Protein AF-A0A177QMK4-F1 (afdb_monomer_lite)

Sequence (264 aa):
MDTLKRYSGVTLIEVLLVLAIGALVLTLALQQYDVYSRQSSLQQVKRNAEQLLIAASQYYRGNCMNIGVFPVSSAKFNISIQQLINKGFLTAWAPDNPLVDGGAQEKGYFVQFIQKNPATMNVSACWNFTGIEGDNSCQPQVAPKQQQLPQPLINNPSTVIFWIVHVAVKIADSQKDKVSAYAQIVGADCTSDSADKCNSSADQGTYLIWERLPSFSSPEMSSTLWQTMPLLKQFNMQYTHDLVYELETVPTNYVGSQYYLCGG

Structure (mmCIF, N/CA/C/O backbone):
data_AF-A0A177QMK4-F1
#
_entry.id   AF-A0A177QMK4-F1
#
loop_
_atom_site.group_PDB
_atom_site.id
_atom_site.type_symbol
_atom_site.label_atom_id
_atom_site.label_alt_id
_atom_site.label_comp_id
_atom_site.label_asym_id
_atom_site.label_entity_id
_atom_site.label_seq_id
_atom_site.pdbx_PDB_ins_code
_atom_site.Cartn_x
_atom_site.Cartn_y
_atom_site.Cartn_z
_atom_site.occupancy
_atom_site.B_iso_or_equiv
_atom_site.auth_seq_id
_atom_site.auth_comp_id
_atom_site.auth_asym_id
_atom_site.auth_atom_id
_atom_site.pdbx_PDB_model_num
ATOM 1 N N . MET A 1 1 ? -36.276 -23.499 69.676 1.00 43.72 1 MET A N 1
ATOM 2 C CA . MET A 1 1 ? -34.925 -23.025 69.308 1.00 43.72 1 MET A CA 1
ATOM 3 C C . MET A 1 1 ? -35.031 -22.494 67.895 1.00 43.72 1 MET A C 1
ATOM 5 O O . MET A 1 1 ? -34.834 -23.239 66.946 1.00 43.72 1 MET A O 1
ATOM 9 N N . ASP A 1 2 ? -35.450 -21.238 67.770 1.00 47.38 2 ASP A N 1
ATOM 10 C CA . ASP A 1 2 ? -35.646 -20.607 66.471 1.00 47.38 2 ASP A CA 1
ATOM 11 C C . ASP A 1 2 ? -34.318 -20.045 65.980 1.00 47.38 2 ASP A C 1
ATOM 13 O O . ASP A 1 2 ? -33.745 -19.114 66.547 1.00 47.38 2 ASP A O 1
ATOM 17 N N . THR A 1 3 ? -33.799 -20.658 64.923 1.00 57.59 3 THR A N 1
ATOM 18 C CA . THR A 1 3 ? -32.642 -20.164 64.187 1.00 57.59 3 THR A CA 1
ATOM 19 C C . THR A 1 3 ? -33.052 -18.906 63.426 1.00 57.59 3 THR A C 1
ATOM 21 O O . THR A 1 3 ? -33.615 -18.987 62.332 1.00 57.59 3 THR A O 1
ATOM 24 N N . LEU A 1 4 ? -32.771 -17.736 64.004 1.00 53.41 4 LEU A N 1
ATOM 25 C CA . LEU A 1 4 ? -32.827 -16.446 63.317 1.00 53.41 4 LEU A CA 1
ATOM 26 C C . LEU A 1 4 ? -31.865 -16.474 62.120 1.00 53.41 4 LEU A C 1
ATOM 28 O O . LEU A 1 4 ? -30.656 -16.277 62.255 1.00 53.41 4 LEU A O 1
ATOM 32 N N . LYS A 1 5 ? -32.408 -16.744 60.928 1.00 61.25 5 LYS A N 1
ATOM 33 C CA . LYS A 1 5 ? -31.692 -16.572 59.662 1.00 61.25 5 LYS A CA 1
ATOM 34 C C . LYS A 1 5 ? -31.402 -15.085 59.477 1.00 61.25 5 LYS A C 1
ATOM 36 O O . LYS A 1 5 ? -32.300 -14.282 59.242 1.00 61.25 5 LYS A O 1
ATOM 41 N N . ARG A 1 6 ? -30.126 -14.729 59.607 1.00 58.09 6 ARG A N 1
ATOM 42 C CA . ARG A 1 6 ? -29.594 -13.391 59.351 1.00 58.09 6 ARG A CA 1
ATOM 43 C C . ARG A 1 6 ? -29.706 -13.121 57.848 1.00 58.09 6 ARG A C 1
ATOM 45 O O . ARG A 1 6 ? -28.910 -13.632 57.066 1.00 58.09 6 ARG A O 1
ATOM 52 N N . TYR A 1 7 ? -30.723 -12.371 57.437 1.00 60.56 7 TYR A N 1
ATOM 53 C CA . TYR A 1 7 ? -30.826 -11.886 56.065 1.00 60.56 7 TYR A CA 1
ATOM 54 C C . TYR A 1 7 ? -29.731 -10.836 55.850 1.00 60.56 7 TYR A C 1
ATOM 56 O O . TYR A 1 7 ? -29.811 -9.726 56.371 1.00 60.56 7 TYR A O 1
ATOM 64 N N . SER A 1 8 ? -28.675 -11.215 55.127 1.00 66.56 8 SER A N 1
ATOM 65 C CA . SER A 1 8 ? -27.688 -10.278 54.590 1.00 66.56 8 SER A CA 1
ATOM 66 C C . SER A 1 8 ? -28.376 -9.480 53.487 1.00 66.56 8 SER A C 1
ATOM 68 O O . SER A 1 8 ? -28.462 -9.930 52.346 1.00 66.56 8 SER A O 1
ATOM 70 N N . GLY A 1 9 ? -28.981 -8.353 53.857 1.00 70.94 9 GLY A N 1
ATOM 71 C CA . GLY A 1 9 ? -29.659 -7.474 52.916 1.00 70.94 9 GLY A CA 1
ATOM 72 C C . GLY A 1 9 ? -28.634 -6.808 52.013 1.00 70.94 9 GLY A C 1
ATOM 73 O O . GLY A 1 9 ? -27.868 -5.970 52.479 1.00 70.94 9 GLY A O 1
ATOM 74 N N . VAL A 1 10 ? -28.629 -7.181 50.733 1.00 82.56 10 VAL A N 1
ATOM 75 C CA . VAL A 1 10 ? -27.937 -6.414 49.694 1.00 82.56 10 VAL A CA 1
ATOM 76 C C . VAL A 1 10 ? -28.502 -5.000 49.742 1.00 82.56 10 VAL A C 1
ATOM 78 O O . VAL A 1 10 ? -29.712 -4.800 49.599 1.00 82.56 10 VAL A O 1
ATOM 81 N N . THR A 1 11 ? -27.647 -4.018 50.014 1.00 89.44 11 THR A N 1
ATOM 82 C CA . THR A 1 11 ? -28.110 -2.632 50.105 1.00 89.44 11 THR A CA 1
ATOM 83 C C . THR A 1 11 ? -28.376 -2.098 48.699 1.00 89.44 11 THR A C 1
ATOM 85 O O . THR A 1 11 ? -27.648 -2.401 47.757 1.00 89.44 11 THR A O 1
ATOM 88 N N . LEU A 1 12 ? -29.414 -1.275 48.530 1.00 89.00 12 LEU A N 1
ATOM 89 C CA . LEU A 1 12 ? -29.726 -0.654 47.235 1.00 89.00 12 LEU A CA 1
ATOM 90 C C . LEU A 1 12 ? -28.531 0.148 46.677 1.00 89.00 12 LEU A C 1
ATOM 92 O O . LEU A 1 12 ? -28.325 0.203 45.468 1.00 89.00 12 LEU A O 1
ATOM 96 N N . ILE A 1 13 ? -27.704 0.703 47.568 1.00 92.25 13 ILE A N 1
ATOM 97 C CA . ILE A 1 13 ? -26.453 1.392 47.231 1.00 92.25 13 ILE A CA 1
ATOM 98 C C . ILE A 1 13 ? -25.441 0.439 46.584 1.00 92.25 13 ILE A C 1
ATOM 100 O O . ILE A 1 13 ? -24.809 0.808 45.600 1.00 92.25 13 ILE A O 1
ATOM 104 N N . GLU A 1 14 ? -25.302 -0.783 47.093 1.00 92.62 14 GLU A N 1
ATOM 105 C CA . GLU A 1 14 ? -24.382 -1.788 46.552 1.00 92.62 14 GLU A CA 1
ATOM 106 C C . GLU A 1 14 ? -24.782 -2.207 45.131 1.00 92.62 14 GLU A C 1
ATOM 108 O O . GLU A 1 14 ? -23.932 -2.279 44.245 1.00 92.62 14 GLU A O 1
ATOM 113 N N . VAL A 1 15 ? -26.085 -2.365 44.870 1.00 93.69 15 VAL A N 1
ATOM 114 C CA . VAL A 1 15 ? -26.594 -2.649 43.516 1.00 93.69 15 VAL A CA 1
ATOM 115 C C . VAL A 1 15 ? -26.316 -1.485 42.562 1.00 93.69 15 VAL A C 1
ATOM 117 O O . VAL A 1 15 ? -25.841 -1.704 41.447 1.00 93.69 15 VAL A O 1
ATOM 120 N N . LEU A 1 16 ? -26.567 -0.243 42.990 1.00 95.94 16 LEU A N 1
ATOM 121 C CA . LEU A 1 16 ? -26.285 0.942 42.172 1.00 95.94 16 LEU A CA 1
ATOM 122 C C . LEU A 1 16 ? -24.788 1.099 41.880 1.00 95.94 16 LEU A C 1
ATOM 124 O O . LEU A 1 16 ? -24.423 1.444 40.757 1.00 95.94 16 LEU A O 1
ATOM 128 N N . LEU A 1 17 ? -23.926 0.811 42.856 1.00 95.81 17 LEU A N 1
ATOM 129 C CA . LEU A 1 17 ? -22.475 0.865 42.690 1.00 95.81 17 LEU A CA 1
ATOM 130 C C . LEU A 1 17 ? -21.996 -0.154 41.649 1.00 95.81 17 LEU A C 1
ATOM 132 O O . LEU A 1 17 ? -21.228 0.197 40.755 1.00 95.81 17 LEU A O 1
ATOM 136 N N . VAL A 1 18 ? -22.477 -1.398 41.724 1.00 97.00 18 VAL A N 1
ATOM 137 C CA . VAL A 1 18 ? -22.117 -2.448 40.758 1.00 97.00 18 VAL A CA 1
ATOM 138 C C . VAL A 1 18 ? -22.577 -2.078 39.349 1.00 97.00 18 VAL A C 1
ATOM 140 O O . VAL A 1 18 ? -21.813 -2.240 38.399 1.00 97.00 18 VAL A O 1
ATOM 143 N N . LEU A 1 19 ? -23.783 -1.522 39.203 1.00 96.31 19 LEU A N 1
ATOM 144 C CA . LEU A 1 19 ? -24.276 -1.048 37.908 1.00 96.31 19 LEU A CA 1
ATOM 145 C C . LEU A 1 19 ? -23.436 0.112 37.360 1.00 96.31 19 LEU A C 1
ATOM 147 O O . LEU A 1 19 ? -23.103 0.113 36.175 1.00 96.31 19 LEU A O 1
ATOM 151 N N . ALA A 1 20 ? -23.050 1.067 38.209 1.00 97.56 20 ALA A N 1
ATOM 152 C CA . ALA A 1 20 ? -22.209 2.191 37.808 1.00 97.56 20 ALA A CA 1
ATOM 153 C C . ALA A 1 20 ? -20.816 1.731 37.345 1.00 97.56 20 ALA A C 1
ATOM 155 O O . ALA A 1 20 ? -20.341 2.160 36.293 1.00 97.56 20 ALA A O 1
ATOM 156 N N . ILE A 1 21 ? -20.184 0.814 38.086 1.00 97.31 21 ILE A N 1
ATOM 157 C CA . ILE A 1 21 ? -18.885 0.235 37.713 1.00 97.31 21 ILE A CA 1
ATOM 158 C C . ILE A 1 21 ? -19.018 -0.580 36.420 1.00 97.31 21 ILE A C 1
ATOM 160 O O . ILE A 1 21 ? -18.196 -0.431 35.518 1.00 97.31 21 ILE A O 1
ATOM 164 N N . GLY A 1 22 ? -20.068 -1.397 36.290 1.00 97.94 22 GLY A N 1
ATOM 165 C CA . GLY A 1 22 ? -20.320 -2.196 35.090 1.00 97.94 22 GLY A CA 1
ATOM 166 C C . GLY A 1 22 ? -20.494 -1.340 33.834 1.00 97.94 22 GLY A C 1
ATOM 167 O O . GLY A 1 22 ? -19.892 -1.634 32.802 1.00 97.94 22 GLY A O 1
ATOM 168 N N . ALA A 1 23 ? -21.247 -0.240 33.930 1.00 97.62 23 ALA A N 1
ATOM 169 C CA . ALA A 1 23 ? -21.410 0.708 32.830 1.00 97.62 23 ALA A CA 1
ATOM 170 C C . ALA A 1 23 ? -20.082 1.379 32.442 1.00 97.62 23 ALA A C 1
ATOM 172 O O . ALA A 1 23 ? -19.794 1.518 31.256 1.00 97.62 23 ALA A O 1
ATOM 173 N N . LEU A 1 24 ? -19.252 1.750 33.423 1.00 97.88 24 LEU A N 1
ATOM 174 C CA . LEU A 1 24 ? -17.946 2.370 33.182 1.00 97.88 24 LEU A CA 1
ATOM 175 C C . LEU A 1 24 ? -16.961 1.404 32.507 1.00 97.88 24 LEU A C 1
ATOM 177 O O . LEU A 1 24 ? -16.254 1.787 31.579 1.00 97.88 24 LEU A O 1
ATOM 181 N N . VAL A 1 25 ? -16.930 0.138 32.927 1.00 97.69 25 VAL A N 1
ATOM 182 C CA . VAL A 1 25 ? -16.087 -0.881 32.281 1.00 97.69 25 VAL A CA 1
ATOM 183 C C . VAL A 1 25 ? -16.545 -1.131 30.843 1.00 97.69 25 VAL A C 1
ATOM 185 O O . VAL A 1 25 ? -15.710 -1.230 29.945 1.00 97.69 25 VAL A O 1
ATOM 188 N N . LEU A 1 26 ? -17.859 -1.184 30.601 1.00 97.75 26 LEU A N 1
ATOM 189 C CA . LEU A 1 26 ? -18.406 -1.395 29.262 1.00 97.75 26 LEU A CA 1
ATOM 190 C C . LEU A 1 26 ? -18.058 -0.243 28.307 1.00 97.75 26 LEU A C 1
ATOM 192 O O . LEU A 1 26 ? -17.664 -0.497 2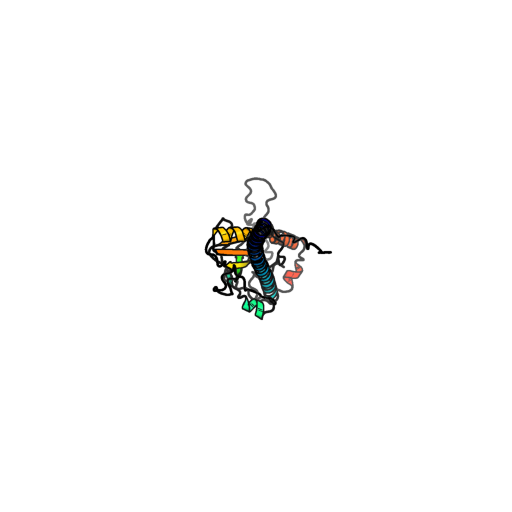7.170 1.00 97.75 26 LEU A O 1
ATOM 196 N N . THR A 1 27 ? -18.162 1.014 28.748 1.00 97.00 27 THR A N 1
ATOM 197 C CA . THR A 1 27 ? -17.826 2.169 27.896 1.00 97.00 27 THR A CA 1
ATOM 198 C C . THR A 1 27 ? -16.340 2.216 27.553 1.00 97.00 27 THR A C 1
ATOM 200 O O . THR A 1 27 ? -15.998 2.459 26.396 1.00 97.00 27 THR A O 1
ATOM 203 N N . LEU A 1 28 ? -15.459 1.911 28.511 1.00 96.69 28 LEU A N 1
ATOM 204 C CA . LEU A 1 28 ? -14.020 1.795 28.258 1.00 96.69 28 LEU A CA 1
ATOM 205 C C . LEU A 1 28 ? -13.703 0.660 27.276 1.00 96.69 28 LEU A C 1
ATOM 207 O O . LEU A 1 28 ? -12.917 0.855 26.349 1.00 96.69 28 LEU A O 1
ATOM 211 N N . ALA A 1 29 ? -14.345 -0.501 27.434 1.00 96.31 29 ALA A N 1
ATOM 212 C CA . ALA A 1 29 ? -14.146 -1.642 26.544 1.00 96.31 29 ALA A CA 1
ATOM 213 C C . ALA A 1 29 ? -14.545 -1.319 25.094 1.00 96.31 29 ALA A C 1
ATOM 215 O O . ALA A 1 29 ? -13.815 -1.670 24.168 1.00 96.31 29 ALA A O 1
ATOM 216 N N . LEU A 1 30 ? -15.659 -0.606 24.892 1.00 96.75 30 LEU A N 1
ATOM 217 C CA . LEU A 1 30 ? -16.102 -0.176 23.562 1.00 96.75 30 LEU A CA 1
ATOM 218 C C . LEU A 1 30 ? -15.120 0.815 22.922 1.00 96.75 30 LEU A C 1
ATOM 220 O O . LEU A 1 30 ? -14.732 0.635 21.770 1.00 96.75 30 LEU A O 1
ATOM 224 N N . GLN A 1 31 ? -14.652 1.815 23.675 1.00 96.19 31 GLN A N 1
ATOM 225 C CA . GLN A 1 31 ? -13.662 2.776 23.172 1.00 96.19 31 GLN A CA 1
ATOM 226 C C . GLN A 1 31 ? -12.344 2.095 22.788 1.00 96.19 31 GLN A C 1
ATOM 228 O O . GLN A 1 31 ? -11.755 2.398 21.750 1.00 96.19 31 GLN A O 1
ATOM 233 N N . GLN A 1 32 ? -11.885 1.153 23.612 1.00 95.00 32 GLN A N 1
ATOM 234 C CA . GLN A 1 32 ? -10.658 0.410 23.354 1.00 95.00 32 GLN A CA 1
ATOM 235 C C . GLN A 1 32 ? -10.801 -0.518 22.140 1.00 95.00 32 GLN A C 1
ATOM 237 O O . GLN A 1 32 ? -9.884 -0.603 21.320 1.00 95.00 32 GLN A O 1
ATOM 242 N N . TYR A 1 33 ? -11.956 -1.171 21.986 1.00 96.31 33 TYR A N 1
ATOM 243 C CA . TYR A 1 33 ? -12.260 -2.000 20.822 1.00 96.31 33 TYR A CA 1
ATOM 244 C C . TYR A 1 33 ? -12.194 -1.199 19.516 1.00 96.31 33 TYR A C 1
ATOM 246 O O . TYR A 1 33 ? -11.538 -1.632 18.565 1.00 96.31 33 TYR A O 1
ATOM 254 N N . ASP A 1 34 ? -12.790 -0.006 19.482 1.00 93.44 34 ASP A N 1
ATOM 255 C CA . ASP A 1 34 ? -12.775 0.851 18.294 1.00 93.44 34 ASP A CA 1
ATOM 256 C C . ASP A 1 34 ? -11.352 1.267 17.894 1.00 93.44 34 ASP A C 1
ATOM 258 O O . ASP A 1 34 ? -11.007 1.266 16.707 1.00 93.44 34 ASP A O 1
ATOM 262 N N . VAL A 1 35 ? -10.495 1.586 18.872 1.00 92.88 35 VAL A N 1
ATOM 263 C CA . VAL A 1 35 ? -9.085 1.923 18.613 1.00 92.88 35 VAL A CA 1
ATOM 264 C C . VAL A 1 35 ? -8.336 0.723 18.033 1.00 92.88 35 VAL A C 1
ATOM 266 O O . VAL A 1 35 ? -7.666 0.866 17.006 1.00 92.88 35 VAL A O 1
ATOM 269 N N . TYR A 1 36 ? -8.476 -0.465 18.629 1.00 94.38 36 TYR A N 1
ATOM 270 C CA . TYR A 1 36 ? -7.797 -1.665 18.132 1.00 94.38 36 TYR A CA 1
ATOM 271 C C . TYR A 1 36 ? -8.288 -2.097 16.752 1.00 94.38 36 TYR A C 1
ATOM 273 O O . TYR A 1 36 ? -7.476 -2.471 15.906 1.00 94.38 36 TYR A O 1
ATOM 281 N N . SER A 1 37 ? -9.593 -2.011 16.492 1.00 94.00 37 SER A N 1
ATOM 282 C CA . SER A 1 37 ? -10.170 -2.347 15.188 1.00 94.00 37 SER A CA 1
ATOM 283 C C . SER A 1 37 ? -9.606 -1.453 14.075 1.00 94.00 37 SER A C 1
ATOM 285 O O . SER A 1 37 ? -9.183 -1.939 13.018 1.00 94.00 37 SER A O 1
ATOM 287 N N . ARG A 1 38 ? -9.491 -0.143 14.333 1.00 91.56 38 ARG A N 1
ATOM 288 C CA . ARG A 1 38 ? -8.885 0.808 13.386 1.00 91.56 38 ARG A CA 1
ATOM 289 C C . ARG A 1 38 ? -7.398 0.550 13.175 1.00 91.56 38 ARG A C 1
ATOM 291 O O . ARG A 1 38 ? -6.943 0.543 12.034 1.00 91.56 38 ARG A O 1
ATOM 298 N N . GLN A 1 39 ? -6.645 0.302 14.247 1.00 93.25 39 GLN A N 1
ATOM 299 C CA . GLN A 1 39 ? -5.221 -0.033 14.144 1.00 93.25 39 GLN A CA 1
ATOM 300 C C . GLN A 1 39 ? -4.998 -1.319 13.346 1.00 93.25 39 GLN A C 1
ATOM 302 O O . GLN A 1 39 ? -4.130 -1.354 12.477 1.00 93.25 39 GLN A O 1
ATOM 307 N N . SER A 1 40 ? -5.805 -2.353 13.587 1.00 94.56 40 SER A N 1
ATOM 308 C CA . SER A 1 40 ? -5.756 -3.605 12.828 1.00 94.56 40 SER A CA 1
ATOM 309 C C . SER A 1 40 ? -6.011 -3.368 11.337 1.00 94.56 40 SER A C 1
ATOM 311 O O . SER A 1 40 ? -5.251 -3.854 10.498 1.00 94.56 40 SER A O 1
ATOM 313 N N . SER A 1 41 ? -7.004 -2.538 11.011 1.00 94.94 41 SER A N 1
ATOM 314 C CA . SER A 1 41 ? -7.317 -2.172 9.627 1.00 94.94 41 SER A CA 1
ATOM 315 C C . SER A 1 41 ? -6.153 -1.433 8.955 1.00 94.94 41 SER A C 1
ATOM 317 O O . SER A 1 41 ? -5.789 -1.770 7.831 1.00 94.94 41 SER A O 1
ATOM 319 N N . LEU A 1 42 ? -5.505 -0.485 9.640 1.00 94.50 42 LEU A N 1
ATOM 320 C CA . LEU A 1 42 ? -4.320 0.213 9.116 1.00 94.50 42 LEU A CA 1
ATOM 321 C C . LEU A 1 42 ? -3.136 -0.737 8.884 1.00 94.50 42 LEU A C 1
ATOM 323 O O . LEU A 1 42 ? -2.465 -0.653 7.856 1.00 94.50 42 LEU A O 1
ATOM 327 N N . GLN A 1 43 ? -2.898 -1.671 9.807 1.00 94.19 43 GLN A N 1
ATOM 328 C CA . GLN A 1 43 ? -1.839 -2.674 9.660 1.00 94.19 43 GLN A CA 1
ATOM 329 C C . GLN A 1 43 ? -2.092 -3.610 8.476 1.00 94.19 43 GLN A C 1
ATOM 331 O O . GLN A 1 43 ? -1.153 -3.987 7.774 1.00 94.19 43 GLN A O 1
ATOM 336 N N . GLN A 1 44 ? -3.351 -3.964 8.213 1.00 94.75 44 GLN A N 1
ATOM 337 C CA . GLN A 1 44 ? -3.706 -4.731 7.024 1.00 94.75 44 GLN A CA 1
ATOM 338 C C . GLN A 1 44 ? -3.443 -3.928 5.741 1.00 94.75 44 GLN A C 1
ATOM 340 O O . GLN A 1 44 ? -2.870 -4.481 4.807 1.00 94.75 44 GLN A O 1
ATOM 345 N N . VAL A 1 45 ? -3.782 -2.631 5.697 1.00 95.06 45 VAL A N 1
ATOM 346 C CA . VAL A 1 45 ? -3.466 -1.768 4.539 1.00 95.06 45 VAL A CA 1
ATOM 347 C C . VAL A 1 45 ? -1.966 -1.746 4.268 1.00 95.06 45 VAL A C 1
ATOM 349 O O . VAL A 1 45 ? -1.556 -1.986 3.134 1.00 95.06 45 VAL A O 1
ATOM 352 N N . LYS A 1 46 ? -1.155 -1.529 5.311 1.00 94.00 46 LYS A N 1
ATOM 353 C CA . LYS A 1 46 ? 0.308 -1.554 5.213 1.00 94.00 46 LYS A CA 1
ATOM 354 C C . LYS A 1 46 ? 0.810 -2.887 4.653 1.00 94.00 46 LYS A C 1
ATOM 356 O O . LYS A 1 46 ? 1.536 -2.904 3.664 1.00 94.00 46 LYS A O 1
ATOM 361 N N . ARG A 1 47 ? 0.369 -4.007 5.235 1.00 93.44 47 ARG A N 1
ATOM 362 C CA . ARG A 1 47 ? 0.756 -5.354 4.790 1.00 93.44 47 ARG A CA 1
ATOM 363 C C . ARG A 1 47 ? 0.376 -5.610 3.332 1.00 93.44 47 ARG A C 1
ATOM 365 O O . ARG A 1 47 ? 1.173 -6.167 2.586 1.00 93.44 47 ARG A O 1
ATOM 372 N N . ASN A 1 48 ? -0.825 -5.207 2.925 1.00 94.94 48 ASN A N 1
ATOM 373 C CA . ASN A 1 48 ? -1.295 -5.363 1.551 1.00 94.94 48 ASN A CA 1
ATOM 374 C C . ASN A 1 48 ? -0.439 -4.536 0.580 1.00 94.94 48 ASN A C 1
ATOM 376 O O . ASN A 1 48 ? -0.036 -5.050 -0.461 1.00 94.94 48 ASN A O 1
ATOM 380 N N . ALA A 1 49 ? -0.110 -3.289 0.931 1.00 93.75 49 ALA A N 1
ATOM 381 C CA . ALA A 1 49 ? 0.774 -2.450 0.125 1.00 93.75 49 ALA A CA 1
ATOM 382 C C . ALA A 1 49 ? 2.177 -3.070 -0.017 1.00 93.75 49 ALA A C 1
ATOM 384 O O . ALA A 1 49 ? 2.704 -3.157 -1.125 1.00 93.75 49 ALA A O 1
ATOM 385 N N . GLU A 1 50 ? 2.752 -3.584 1.073 1.00 91.50 50 GLU A N 1
ATOM 386 C CA . GLU A 1 50 ? 4.046 -4.280 1.062 1.00 91.50 50 GLU A CA 1
ATOM 387 C C . GLU A 1 50 ? 4.023 -5.552 0.206 1.00 91.50 50 GLU A C 1
ATOM 389 O O . GLU A 1 50 ? 4.935 -5.782 -0.588 1.00 91.50 50 GLU A O 1
ATOM 394 N N . GLN A 1 51 ? 2.967 -6.363 0.307 1.00 92.94 51 GLN A N 1
ATOM 395 C CA . GLN A 1 51 ? 2.802 -7.549 -0.537 1.00 92.94 51 GLN A CA 1
ATOM 396 C C . GLN A 1 51 ? 2.737 -7.188 -2.023 1.00 92.94 51 GLN A C 1
ATOM 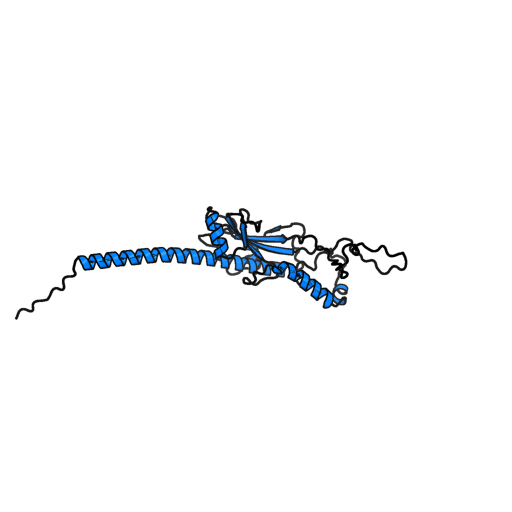398 O O . GLN A 1 51 ? 3.353 -7.874 -2.839 1.00 92.94 51 GLN A O 1
ATOM 403 N N . LEU A 1 52 ? 2.038 -6.106 -2.379 1.00 94.25 52 LEU A N 1
ATOM 404 C CA . LEU A 1 52 ? 1.980 -5.621 -3.757 1.00 94.25 52 LEU A CA 1
ATOM 405 C C . LEU A 1 52 ? 3.336 -5.105 -4.241 1.00 94.25 52 LEU A C 1
ATOM 407 O O . LEU A 1 52 ? 3.723 -5.415 -5.366 1.00 94.25 52 LEU A O 1
ATOM 411 N N . LEU A 1 53 ? 4.084 -4.381 -3.402 1.00 91.44 53 LEU A N 1
ATOM 412 C CA . LEU A 1 53 ? 5.444 -3.936 -3.726 1.00 91.44 53 LEU A CA 1
ATOM 413 C C . LEU A 1 53 ? 6.365 -5.131 -4.005 1.00 91.44 53 LEU A C 1
ATOM 415 O O . LEU A 1 53 ? 7.065 -5.151 -5.019 1.00 91.44 53 LEU A O 1
ATOM 419 N N . ILE A 1 54 ? 6.323 -6.157 -3.151 1.00 89.06 54 ILE A N 1
ATOM 420 C CA . ILE A 1 54 ? 7.097 -7.391 -3.332 1.00 89.06 54 ILE A CA 1
ATOM 421 C C . ILE A 1 54 ? 6.669 -8.104 -4.622 1.00 89.06 54 ILE A C 1
ATOM 423 O O . ILE A 1 54 ? 7.524 -8.402 -5.457 1.00 89.06 54 ILE A O 1
ATOM 427 N N . ALA A 1 55 ? 5.372 -8.329 -4.837 1.00 90.38 55 ALA A N 1
ATOM 428 C CA . ALA A 1 55 ? 4.861 -8.993 -6.038 1.00 90.38 55 ALA A CA 1
ATOM 429 C C . ALA A 1 55 ? 5.242 -8.236 -7.323 1.00 90.38 55 ALA A C 1
ATOM 431 O O . ALA A 1 55 ? 5.677 -8.839 -8.305 1.00 90.38 55 ALA A O 1
ATOM 432 N N . ALA A 1 56 ? 5.145 -6.907 -7.311 1.00 89.31 56 ALA A N 1
ATOM 433 C CA . ALA A 1 56 ? 5.534 -6.062 -8.431 1.00 89.31 56 ALA A CA 1
ATOM 434 C C . ALA A 1 56 ? 7.051 -6.083 -8.676 1.00 89.31 56 ALA A C 1
ATOM 436 O O . ALA A 1 56 ? 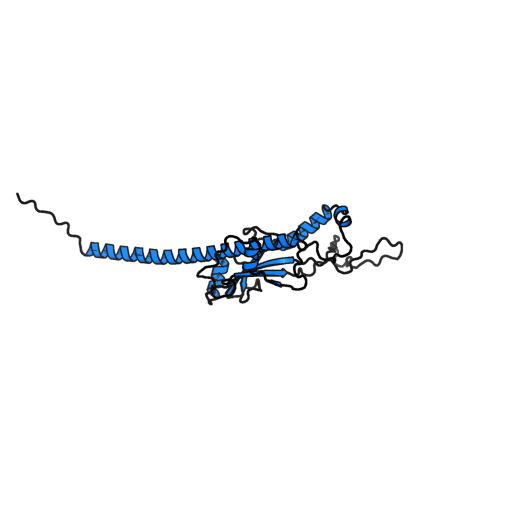7.480 -6.153 -9.826 1.00 89.31 56 ALA A O 1
ATOM 437 N N . SER A 1 57 ? 7.876 -6.103 -7.626 1.00 84.31 57 SER A N 1
ATOM 438 C CA . SER A 1 57 ? 9.330 -6.268 -7.763 1.00 84.31 57 SER A CA 1
ATOM 439 C C . SER A 1 57 ? 9.703 -7.617 -8.397 1.00 84.31 57 SER A C 1
ATOM 441 O O . SER A 1 57 ? 10.555 -7.685 -9.284 1.00 84.31 57 SER A O 1
ATOM 443 N N . GLN A 1 58 ? 9.008 -8.696 -8.021 1.00 84.06 58 GLN A N 1
ATOM 444 C CA . GLN A 1 58 ? 9.207 -10.020 -8.609 1.00 84.06 58 GLN A CA 1
ATOM 445 C C . GLN A 1 58 ? 8.740 -10.061 -10.062 1.00 84.06 58 GLN A C 1
ATOM 447 O O . GLN A 1 58 ? 9.447 -10.602 -10.913 1.00 84.06 58 GLN A O 1
ATOM 452 N N . TYR A 1 59 ? 7.598 -9.435 -10.362 1.00 84.88 59 TYR A N 1
ATOM 453 C CA . TYR A 1 59 ? 7.132 -9.247 -11.731 1.00 84.88 59 TYR A CA 1
ATOM 454 C C . TYR A 1 59 ? 8.185 -8.508 -12.557 1.00 84.88 59 TYR A C 1
ATOM 456 O O . TYR A 1 59 ? 8.542 -8.952 -13.648 1.00 84.88 59 TYR A O 1
ATOM 464 N N . TYR A 1 60 ? 8.731 -7.415 -12.029 1.00 79.81 60 TYR A N 1
ATOM 465 C CA . TYR A 1 60 ? 9.780 -6.648 -12.684 1.00 79.81 60 TYR A CA 1
ATOM 466 C C . TYR A 1 60 ? 10.994 -7.507 -13.013 1.00 79.81 60 TYR A C 1
ATOM 468 O O . TYR A 1 60 ? 11.379 -7.626 -14.176 1.00 79.81 60 TYR A O 1
ATOM 476 N N . ARG A 1 61 ? 11.521 -8.202 -12.004 1.00 75.62 61 ARG A N 1
ATOM 477 C CA . ARG A 1 61 ? 12.664 -9.103 -12.137 1.00 75.62 61 ARG A CA 1
ATOM 478 C C . ARG A 1 61 ? 12.396 -10.242 -13.133 1.00 75.62 61 ARG A C 1
ATOM 480 O O . ARG A 1 61 ? 13.272 -10.583 -13.922 1.00 75.62 61 ARG A O 1
ATOM 487 N N . GLY A 1 62 ? 11.192 -10.812 -13.132 1.00 70.00 62 GLY A N 1
ATOM 488 C CA . GLY A 1 62 ? 10.807 -11.903 -14.029 1.00 70.00 62 GLY A CA 1
ATOM 489 C C . GLY A 1 62 ? 10.701 -11.488 -15.500 1.00 70.00 62 GLY A C 1
ATOM 490 O O . GLY A 1 62 ? 11.112 -12.246 -16.377 1.00 70.00 62 GLY A O 1
ATOM 491 N N . ASN A 1 63 ? 10.196 -10.283 -15.787 1.00 72.75 63 ASN A N 1
ATOM 492 C CA . ASN A 1 63 ? 10.169 -9.758 -17.161 1.00 72.75 63 ASN A CA 1
ATOM 493 C C . ASN A 1 63 ? 11.568 -9.348 -17.630 1.00 72.75 63 ASN A C 1
ATOM 495 O O . ASN A 1 63 ? 11.919 -9.571 -18.785 1.00 72.75 63 ASN A O 1
ATOM 499 N N . CYS A 1 64 ? 12.384 -8.851 -16.704 1.00 66.06 64 CYS A N 1
ATOM 500 C CA . CYS A 1 64 ? 13.787 -8.540 -16.924 1.00 66.06 64 CYS A CA 1
ATOM 501 C C . CYS A 1 64 ? 14.624 -9.735 -17.402 1.00 66.06 64 CYS A C 1
ATOM 503 O O . CYS A 1 64 ? 15.425 -9.594 -18.319 1.00 66.06 64 CYS A O 1
ATOM 505 N N . MET A 1 65 ? 14.417 -10.922 -16.823 1.00 60.75 65 MET A N 1
ATOM 506 C CA . MET A 1 65 ? 15.150 -12.130 -17.232 1.00 60.75 65 MET A CA 1
ATOM 507 C C . MET A 1 65 ? 14.654 -12.741 -18.548 1.00 60.75 65 MET A C 1
ATOM 509 O O . MET A 1 65 ? 15.398 -13.466 -19.197 1.00 60.75 65 MET A O 1
ATOM 513 N N . ASN A 1 66 ? 13.410 -12.468 -18.950 1.00 53.38 66 ASN A N 1
ATOM 514 C CA . ASN A 1 66 ? 12.769 -13.119 -20.098 1.00 53.38 66 ASN A CA 1
ATOM 515 C C . ASN A 1 66 ? 12.762 -12.274 -21.384 1.00 53.38 66 ASN A C 1
ATOM 517 O O . ASN A 1 66 ? 11.966 -12.548 -22.279 1.00 53.38 66 ASN A O 1
ATOM 521 N N . ILE A 1 67 ? 13.611 -11.240 -21.498 1.00 50.53 67 ILE A N 1
ATOM 522 C CA . ILE A 1 67 ? 13.585 -10.282 -22.630 1.00 50.53 67 ILE A CA 1
ATOM 523 C C . ILE A 1 67 ? 12.158 -9.709 -22.808 1.00 50.53 67 ILE A C 1
ATOM 525 O O . ILE A 1 67 ? 11.695 -9.393 -23.904 1.00 50.53 67 ILE A O 1
ATOM 529 N N . GLY A 1 68 ? 11.401 -9.622 -21.711 1.00 49.66 68 GLY A N 1
ATOM 530 C CA . GLY A 1 68 ? 10.079 -9.027 -21.710 1.00 49.66 68 GLY A CA 1
ATOM 531 C C . GLY A 1 68 ? 10.250 -7.527 -21.861 1.00 49.66 68 GLY A C 1
ATOM 532 O O . GLY A 1 68 ? 10.786 -6.875 -20.968 1.00 49.66 68 GLY A O 1
ATOM 533 N N . VAL A 1 69 ? 9.818 -6.984 -22.998 1.00 52.69 69 VAL A N 1
ATOM 534 C CA . VAL A 1 69 ? 9.878 -5.549 -23.287 1.00 52.69 69 VAL A CA 1
ATOM 535 C C . VAL A 1 69 ? 8.993 -4.818 -22.278 1.00 52.69 69 VAL A C 1
ATOM 537 O O . VAL A 1 69 ? 7.774 -4.752 -22.435 1.00 52.69 69 VAL A O 1
ATOM 540 N N . PHE A 1 70 ? 9.597 -4.251 -21.232 1.00 57.31 70 PHE A N 1
ATOM 541 C CA . PHE A 1 70 ? 8.967 -3.130 -20.548 1.00 57.31 70 PHE A CA 1
ATOM 542 C C . PHE A 1 70 ? 8.759 -2.032 -21.594 1.00 57.31 70 PHE A C 1
ATOM 544 O O . PHE A 1 70 ? 9.702 -1.731 -22.333 1.00 57.31 70 PHE A O 1
ATOM 551 N N . PRO A 1 71 ? 7.548 -1.464 -21.722 1.00 57.62 71 PRO A N 1
ATOM 552 C CA . PRO A 1 71 ? 7.282 -0.455 -22.734 1.00 57.62 71 PRO A CA 1
ATOM 553 C C . PRO A 1 71 ? 8.114 0.797 -22.437 1.00 57.62 71 PRO A C 1
ATOM 555 O O . PRO A 1 71 ? 7.734 1.657 -21.650 1.00 57.62 71 PRO A O 1
ATOM 558 N N . VAL A 1 72 ? 9.267 0.893 -23.097 1.00 55.72 72 VAL A N 1
ATOM 559 C CA . VAL A 1 72 ? 10.221 2.012 -23.012 1.00 55.72 72 VAL A CA 1
ATOM 560 C C . VAL A 1 72 ? 9.651 3.319 -23.573 1.00 55.72 72 VAL A C 1
ATOM 562 O O . VAL A 1 72 ? 10.232 4.379 -23.375 1.00 55.72 72 VAL A O 1
ATOM 565 N N . SER A 1 73 ? 8.511 3.263 -24.269 1.00 58.28 73 SER A N 1
ATOM 566 C CA . SER A 1 73 ? 7.861 4.425 -24.881 1.00 58.28 73 SER A CA 1
ATOM 567 C C . SER A 1 73 ? 6.930 5.196 -23.940 1.00 58.28 73 SER A C 1
ATOM 569 O O . SER A 1 73 ? 6.461 6.269 -24.310 1.00 58.28 73 SER A O 1
ATOM 571 N N . SER A 1 74 ? 6.618 4.668 -22.754 1.00 65.19 74 SER A N 1
ATOM 572 C CA . SER A 1 74 ? 5.710 5.308 -21.798 1.00 65.19 74 SER A CA 1
ATOM 573 C C . SER A 1 74 ? 6.413 5.532 -20.470 1.00 65.19 74 SER A C 1
ATOM 575 O O . SER A 1 74 ? 6.874 4.574 -19.869 1.00 65.19 74 SER A O 1
ATOM 577 N N . ALA A 1 75 ? 6.397 6.760 -19.945 1.00 73.94 75 ALA A N 1
ATOM 578 C CA . ALA A 1 75 ? 6.956 7.082 -18.623 1.00 73.94 75 ALA A CA 1
ATOM 579 C C . ALA A 1 75 ? 6.215 6.403 -17.448 1.00 73.94 75 ALA A C 1
ATOM 581 O O . ALA A 1 75 ? 6.563 6.586 -16.283 1.00 73.94 75 ALA A O 1
ATOM 582 N N . LYS A 1 76 ? 5.152 5.655 -17.749 1.00 81.19 76 LYS A N 1
ATOM 583 C CA . LYS A 1 76 ? 4.266 5.022 -16.788 1.00 81.19 76 LYS A CA 1
ATOM 584 C C . LYS A 1 76 ? 3.712 3.727 -17.364 1.00 81.19 76 LYS A C 1
ATOM 586 O O . LYS A 1 76 ? 3.231 3.711 -18.494 1.00 81.19 76 LYS A O 1
ATOM 591 N N . PHE A 1 77 ? 3.717 2.676 -16.559 1.00 83.81 77 PHE A N 1
ATOM 592 C CA . PHE A 1 77 ? 3.149 1.382 -16.901 1.00 83.81 77 PHE A CA 1
ATOM 593 C C . PHE A 1 77 ? 2.282 0.867 -15.750 1.00 83.81 77 PHE A C 1
ATOM 595 O O . PHE A 1 77 ? 2.776 0.615 -14.656 1.00 83.81 77 PHE A O 1
ATOM 602 N N . ASN A 1 78 ? 0.981 0.710 -15.990 1.00 88.62 78 ASN A N 1
ATOM 603 C CA . ASN A 1 78 ? 0.059 0.165 -14.995 1.00 88.62 78 ASN A CA 1
ATOM 604 C C . ASN A 1 78 ? 0.049 -1.364 -15.072 1.00 88.62 78 ASN A C 1
ATOM 606 O O . ASN A 1 78 ? -0.037 -1.922 -16.167 1.00 88.62 78 ASN A O 1
ATOM 610 N N . ILE A 1 79 ? 0.054 -2.029 -13.920 1.00 88.94 79 ILE A N 1
ATOM 611 C CA . ILE A 1 79 ? -0.146 -3.475 -13.825 1.00 88.94 79 ILE A CA 1
ATOM 612 C C . ILE A 1 79 ? -1.394 -3.762 -13.001 1.00 88.94 79 ILE A C 1
ATOM 614 O O . ILE A 1 79 ? -1.577 -3.206 -11.923 1.00 88.94 79 ILE A O 1
ATOM 618 N N . SER A 1 80 ? -2.251 -4.639 -13.519 1.00 92.50 80 SER A N 1
ATOM 619 C CA . SER A 1 80 ? -3.423 -5.077 -12.762 1.00 92.50 80 SER A CA 1
ATOM 620 C C . SER A 1 80 ? -3.032 -6.086 -11.686 1.00 92.50 80 SER A C 1
ATOM 622 O O . SER A 1 80 ? -2.195 -6.968 -11.913 1.00 92.50 80 SER A O 1
ATOM 624 N N . ILE A 1 81 ? -3.692 -6.031 -10.533 1.00 93.31 81 ILE A N 1
ATOM 625 C CA . ILE A 1 81 ? -3.529 -7.032 -9.473 1.00 93.31 81 ILE A CA 1
ATOM 626 C C . ILE A 1 81 ? -3.879 -8.430 -9.998 1.00 93.31 81 ILE A C 1
ATOM 628 O O . ILE A 1 81 ? -3.192 -9.402 -9.685 1.00 93.31 81 ILE A O 1
ATOM 632 N N . GLN A 1 82 ? -4.870 -8.544 -10.888 1.00 92.81 82 GLN A N 1
ATOM 633 C CA . GLN A 1 82 ? -5.221 -9.829 -11.494 1.00 92.81 82 GLN A CA 1
ATOM 634 C C . GLN A 1 82 ? -4.079 -10.411 -12.342 1.00 92.81 82 GLN A C 1
ATOM 636 O O . GLN A 1 82 ? -3.880 -11.624 -12.348 1.00 92.81 82 GLN A O 1
ATOM 641 N N . GLN A 1 83 ? -3.292 -9.578 -13.032 1.00 90.62 83 GLN A N 1
ATOM 642 C CA . GLN A 1 83 ? -2.101 -10.047 -13.749 1.00 90.62 83 GLN A CA 1
ATOM 643 C C . GLN A 1 83 ? -1.024 -10.561 -12.790 1.00 90.62 83 GLN A C 1
ATOM 645 O O . GLN A 1 83 ? -0.388 -11.570 -13.099 1.00 90.62 83 GLN A O 1
ATOM 650 N N . LEU A 1 84 ? -0.828 -9.908 -11.639 1.00 91.00 84 LEU A N 1
ATOM 651 C CA . LEU A 1 84 ? 0.104 -10.382 -10.609 1.00 91.00 84 LEU A CA 1
ATOM 652 C C . LEU A 1 84 ? -0.326 -11.744 -10.048 1.00 91.00 84 LEU A C 1
ATOM 654 O O . LEU A 1 84 ? 0.519 -12.626 -9.884 1.00 91.00 84 LEU A O 1
ATOM 658 N N . ILE A 1 85 ? -1.630 -11.941 -9.833 1.00 92.88 85 ILE A N 1
ATOM 659 C CA . ILE A 1 85 ? -2.201 -13.217 -9.378 1.00 92.88 85 ILE A CA 1
ATOM 660 C C . ILE A 1 85 ? -2.047 -14.298 -10.451 1.00 92.88 85 ILE A C 1
ATOM 662 O O . ILE A 1 85 ? -1.481 -15.356 -10.188 1.00 92.88 85 ILE A O 1
ATOM 666 N N . ASN A 1 86 ? -2.487 -14.027 -11.683 1.00 92.06 86 ASN A N 1
ATOM 667 C CA . ASN A 1 86 ? -2.471 -15.003 -12.777 1.00 92.06 86 ASN A CA 1
ATOM 668 C C . ASN A 1 86 ? -1.052 -15.467 -13.135 1.00 92.06 86 ASN A C 1
ATOM 670 O O . ASN A 1 86 ? -0.868 -16.600 -13.571 1.00 92.06 86 ASN A O 1
ATOM 674 N N . LYS A 1 87 ? -0.046 -14.599 -12.962 1.00 87.12 87 LYS A N 1
ATOM 675 C CA . LYS A 1 87 ? 1.366 -14.945 -13.171 1.00 87.12 87 LYS A CA 1
ATOM 676 C C . LYS A 1 87 ? 2.041 -15.571 -11.942 1.00 87.12 87 LYS A C 1
ATOM 678 O O . LYS A 1 87 ? 3.223 -15.889 -12.012 1.00 87.12 87 LYS A O 1
ATOM 683 N N . GLY A 1 88 ? 1.320 -15.751 -10.834 1.00 89.12 88 GLY A N 1
ATOM 684 C CA . GLY A 1 88 ? 1.826 -16.401 -9.624 1.00 89.12 88 GLY A CA 1
ATOM 685 C C . GLY A 1 88 ? 2.741 -15.536 -8.753 1.00 89.12 88 GLY A C 1
ATOM 686 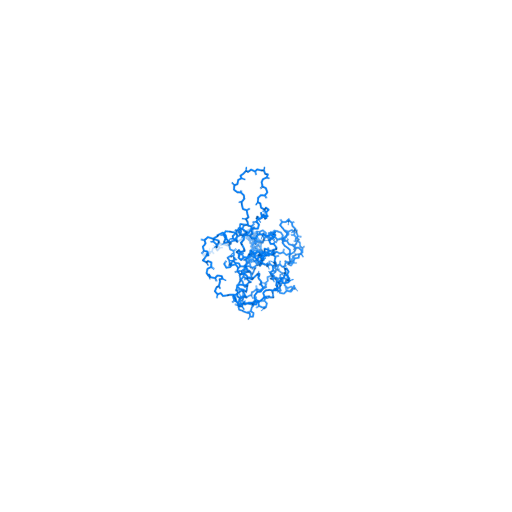O O . GLY A 1 88 ? 3.352 -16.061 -7.827 1.00 89.12 88 GLY A O 1
ATOM 687 N N . PHE A 1 89 ? 2.831 -14.227 -9.009 1.00 88.94 89 PHE A N 1
ATOM 688 C CA . PHE A 1 89 ? 3.603 -13.298 -8.171 1.00 88.94 89 PHE A CA 1
ATOM 689 C C . PHE A 1 89 ? 2.846 -12.880 -6.902 1.00 88.94 89 PHE A C 1
ATOM 691 O O . PHE A 1 89 ? 3.454 -12.389 -5.955 1.00 88.94 89 PHE A O 1
ATOM 698 N N . LEU A 1 90 ? 1.523 -13.078 -6.871 1.00 92.88 90 LEU A N 1
ATOM 699 C CA . LEU A 1 90 ? 0.661 -12.773 -5.730 1.00 92.88 90 LEU A CA 1
ATOM 700 C C . LEU A 1 90 ? -0.287 -13.950 -5.453 1.00 92.88 90 LEU A C 1
ATOM 702 O O . LEU A 1 90 ? -1.137 -14.264 -6.279 1.00 92.88 90 LEU A O 1
ATOM 706 N N . THR A 1 91 ? -0.151 -14.612 -4.301 1.00 87.31 91 THR A N 1
ATOM 707 C CA . THR A 1 91 ? -0.848 -15.886 -4.012 1.00 87.31 91 THR A CA 1
ATOM 708 C C . THR A 1 91 ? -1.872 -15.822 -2.875 1.00 87.31 91 THR A C 1
ATOM 710 O O . THR A 1 91 ? -2.753 -16.673 -2.812 1.00 87.31 91 THR A O 1
ATOM 713 N N . ALA A 1 92 ? -1.808 -14.816 -1.998 1.00 84.69 92 ALA A N 1
ATOM 714 C CA . ALA A 1 92 ? -2.676 -14.684 -0.822 1.00 84.69 92 ALA A CA 1
ATOM 715 C C . ALA A 1 92 ? -3.282 -13.273 -0.722 1.00 84.69 92 ALA A C 1
ATOM 717 O O . ALA A 1 92 ? -3.095 -12.567 0.267 1.00 84.69 92 ALA A O 1
ATOM 718 N N . TRP A 1 93 ? -3.968 -12.842 -1.783 1.00 92.50 93 TRP A N 1
ATOM 719 C CA . TRP A 1 93 ? -4.520 -11.491 -1.873 1.00 92.50 93 TRP A CA 1
ATOM 720 C C . TRP A 1 93 ? -5.841 -11.353 -1.105 1.00 92.50 93 TRP A C 1
ATOM 722 O O . TRP A 1 93 ? -6.845 -11.955 -1.481 1.00 92.50 93 TRP A O 1
ATOM 732 N N . ALA A 1 94 ? -5.842 -10.533 -0.051 1.00 91.19 94 ALA A N 1
ATOM 733 C CA . ALA A 1 94 ? -7.018 -10.211 0.759 1.00 91.19 94 ALA A CA 1
ATOM 734 C C . ALA A 1 94 ? -7.275 -8.688 0.741 1.00 91.19 94 ALA A C 1
ATOM 736 O O . ALA A 1 94 ? -6.854 -7.980 1.665 1.00 91.19 94 ALA A O 1
ATOM 737 N N . PRO A 1 95 ? -7.929 -8.166 -0.315 1.00 89.75 95 PRO A N 1
ATOM 738 C CA . PRO A 1 95 ? -8.093 -6.725 -0.519 1.00 89.75 95 PRO A CA 1
ATOM 739 C C . PRO A 1 95 ? -9.105 -6.072 0.424 1.00 89.75 95 PRO A C 1
ATOM 741 O O . PRO A 1 95 ? -9.102 -4.852 0.560 1.00 89.75 95 PRO A O 1
ATOM 744 N N . ASP A 1 96 ? -10.003 -6.848 1.033 1.00 92.81 96 ASP A N 1
ATOM 745 C CA . ASP A 1 96 ? -11.118 -6.286 1.789 1.00 92.81 96 ASP A CA 1
ATOM 746 C C . ASP A 1 96 ? -10.621 -5.604 3.065 1.00 92.81 96 ASP A C 1
ATOM 748 O O . ASP A 1 96 ? -10.069 -6.238 3.968 1.00 92.81 96 ASP A O 1
ATOM 752 N N . ASN A 1 97 ? -10.828 -4.291 3.132 1.00 94.38 97 ASN A N 1
ATOM 753 C CA . ASN A 1 97 ? -10.474 -3.465 4.272 1.00 94.38 97 ASN A CA 1
ATOM 754 C C . ASN A 1 97 ? -11.467 -2.296 4.397 1.00 94.38 97 ASN A C 1
ATOM 756 O O . ASN A 1 97 ? -11.714 -1.614 3.403 1.00 94.38 97 ASN A O 1
ATOM 760 N N . PRO A 1 98 ? -12.017 -2.020 5.593 1.00 93.75 98 PRO A N 1
ATOM 761 C CA . PRO A 1 98 ? -13.033 -0.981 5.773 1.00 93.75 98 PRO A CA 1
ATOM 762 C C . PRO A 1 98 ? -12.509 0.452 5.582 1.00 93.75 98 PRO A C 1
ATOM 764 O O . PRO A 1 98 ? -13.310 1.370 5.433 1.00 93.75 98 PRO A O 1
ATOM 767 N N . LEU A 1 99 ? -11.188 0.668 5.609 1.00 93.75 99 LEU A N 1
ATOM 768 C CA . LEU A 1 99 ? -10.580 1.985 5.388 1.00 93.75 99 LEU A CA 1
ATOM 769 C C . LEU A 1 99 ? -10.338 2.283 3.906 1.00 93.75 99 LEU A C 1
ATOM 771 O O . LEU A 1 99 ? -10.165 3.444 3.541 1.00 93.75 99 LEU A O 1
ATOM 775 N N . VAL A 1 100 ? -10.296 1.259 3.058 1.00 95.56 100 VAL A N 1
ATOM 776 C CA . VAL A 1 100 ? -9.990 1.392 1.632 1.00 95.56 100 VAL A CA 1
ATOM 777 C C . VAL A 1 100 ? -11.290 1.517 0.846 1.00 95.56 100 VAL A C 1
ATOM 779 O O . VAL A 1 100 ? -12.306 0.918 1.197 1.00 95.56 100 VAL A O 1
ATOM 782 N N . ASP A 1 101 ? -11.275 2.307 -0.226 1.00 94.06 101 ASP A N 1
ATOM 783 C CA . ASP A 1 101 ? -12.414 2.431 -1.134 1.00 94.06 101 ASP A CA 1
ATOM 784 C C . ASP A 1 101 ? -12.624 1.126 -1.926 1.00 94.06 101 ASP A C 1
ATOM 786 O O . ASP A 1 101 ? -12.154 0.959 -3.053 1.00 94.06 101 ASP A O 1
ATOM 790 N N . GLY A 1 102 ? -13.362 0.187 -1.330 1.00 90.56 102 GLY A N 1
ATOM 791 C CA . GLY A 1 102 ? -13.702 -1.099 -1.942 1.00 90.56 102 GLY A CA 1
ATOM 792 C C . GLY A 1 102 ? -14.640 -1.005 -3.155 1.00 90.56 102 GLY A C 1
ATOM 793 O O . GLY A 1 102 ? -14.857 -2.023 -3.822 1.00 90.56 102 GLY A O 1
ATOM 794 N N . GLY A 1 103 ? -15.200 0.180 -3.434 1.00 89.31 103 GLY A N 1
ATOM 795 C CA . GLY A 1 103 ? -15.988 0.475 -4.633 1.00 89.31 103 GLY A CA 1
ATOM 796 C C . GLY A 1 103 ? -15.137 0.923 -5.826 1.00 89.31 103 GLY A C 1
ATOM 797 O O . GLY A 1 103 ? -15.621 0.916 -6.958 1.00 89.31 103 GLY A O 1
ATOM 798 N N . ALA A 1 104 ? -13.873 1.286 -5.598 1.00 88.75 104 ALA A N 1
ATOM 799 C CA . ALA A 1 104 ? -12.941 1.638 -6.658 1.00 88.75 104 ALA A CA 1
ATOM 800 C C . ALA A 1 104 ? -12.425 0.406 -7.424 1.00 88.75 104 ALA A C 1
ATOM 802 O O . ALA A 1 104 ? -12.574 -0.749 -7.007 1.00 88.75 104 ALA A O 1
ATOM 803 N N . GLN A 1 105 ? -11.779 0.666 -8.566 1.00 87.81 105 GLN A N 1
ATOM 804 C CA . GLN A 1 105 ? -11.086 -0.361 -9.342 1.00 87.81 105 GLN A CA 1
ATOM 805 C C . GLN A 1 105 ? -10.085 -1.107 -8.447 1.00 87.81 105 GLN A C 1
ATOM 807 O O . GLN A 1 105 ? -9.446 -0.494 -7.594 1.00 87.81 105 GLN A O 1
ATOM 812 N N . GLU A 1 106 ? -9.992 -2.430 -8.615 1.00 90.25 106 GLU A N 1
ATOM 813 C CA . GLU A 1 106 ? -9.072 -3.286 -7.846 1.00 90.25 106 GLU A CA 1
ATOM 814 C C . GLU A 1 106 ? -9.191 -3.116 -6.319 1.00 90.25 106 GLU A C 1
ATOM 816 O O . GLU A 1 106 ? -8.220 -3.271 -5.582 1.00 90.25 106 GLU A O 1
ATOM 821 N N . LYS A 1 107 ? -10.409 -2.809 -5.839 1.00 92.94 107 LYS A N 1
ATOM 822 C CA . LYS A 1 107 ? -10.713 -2.573 -4.419 1.00 92.94 107 LYS A CA 1
ATOM 823 C C . LYS A 1 107 ? -9.906 -1.419 -3.815 1.00 92.94 107 LYS A C 1
ATOM 825 O O . LYS A 1 107 ? -9.573 -1.460 -2.639 1.00 92.94 107 LYS A O 1
ATOM 830 N N . GLY A 1 108 ? -9.576 -0.414 -4.627 1.00 93.06 108 GLY A N 1
ATOM 831 C CA . GLY A 1 108 ? -8.866 0.787 -4.192 1.00 93.06 108 GLY A CA 1
ATOM 832 C C . GLY A 1 108 ? -7.347 0.649 -4.148 1.00 93.06 108 GLY A C 1
ATOM 833 O O . GLY A 1 108 ? -6.685 1.607 -3.762 1.00 93.06 108 GLY A O 1
ATOM 834 N N . TYR A 1 109 ? -6.784 -0.485 -4.564 1.00 95.81 109 TYR A N 1
ATOM 835 C CA . TYR A 1 109 ? -5.342 -0.685 -4.688 1.00 95.81 109 TYR A CA 1
ATOM 836 C C . TYR A 1 109 ? -4.906 -0.507 -6.140 1.00 95.81 109 TYR A C 1
ATOM 838 O O . TYR A 1 109 ? -5.544 -1.019 -7.049 1.00 95.81 109 TYR A O 1
ATOM 846 N N . PHE A 1 110 ? -3.800 0.190 -6.365 1.00 95.00 110 PHE A N 1
ATOM 847 C CA . PHE A 1 110 ? -3.257 0.436 -7.695 1.00 95.00 110 PHE A CA 1
ATOM 848 C C . PHE A 1 110 ? -1.765 0.152 -7.684 1.00 95.00 110 PHE A C 1
ATOM 850 O O . PHE A 1 110 ? -1.051 0.604 -6.790 1.00 95.00 110 PHE A O 1
ATOM 857 N N . VAL A 1 111 ? -1.291 -0.570 -8.696 1.00 93.94 111 VAL A N 1
ATOM 858 C CA . VAL A 1 111 ? 0.130 -0.869 -8.865 1.00 93.94 111 VAL A CA 1
ATOM 859 C C . VAL A 1 111 ? 0.597 -0.334 -10.207 1.00 93.94 111 VAL A C 1
ATOM 861 O O . VAL A 1 111 ? 0.003 -0.584 -11.259 1.00 93.94 111 VAL A O 1
ATOM 864 N N . GLN A 1 112 ? 1.670 0.439 -10.171 1.00 91.69 112 GLN A N 1
ATOM 865 C CA . GLN A 1 112 ? 2.206 1.114 -11.337 1.00 91.69 112 GLN A CA 1
ATOM 866 C C . GLN A 1 112 ? 3.728 1.105 -11.284 1.00 91.69 112 GLN A C 1
ATOM 868 O O . GLN A 1 112 ? 4.338 1.105 -10.221 1.00 91.69 112 GLN A O 1
ATOM 873 N N . PHE A 1 113 ? 4.347 1.116 -12.450 1.00 86.94 113 PHE A N 1
ATOM 874 C CA . PHE A 1 113 ? 5.757 1.398 -12.610 1.00 86.94 113 PHE A CA 1
ATOM 875 C C . PHE A 1 113 ? 5.868 2.794 -13.192 1.00 86.94 113 PHE A C 1
ATOM 877 O O . PHE A 1 113 ? 5.318 3.070 -14.259 1.00 86.94 113 PHE A O 1
ATOM 884 N N . ILE A 1 114 ? 6.562 3.674 -12.487 1.00 84.69 114 ILE A N 1
ATOM 885 C CA . ILE A 1 114 ? 6.796 5.040 -12.935 1.00 84.69 114 ILE A CA 1
ATOM 886 C C . ILE A 1 114 ? 8.269 5.166 -13.269 1.00 84.69 114 ILE A C 1
ATOM 888 O O . ILE A 1 114 ? 9.138 4.838 -12.461 1.00 84.69 114 ILE A O 1
ATOM 892 N N . GLN A 1 115 ? 8.552 5.643 -14.471 1.00 77.38 115 GLN A N 1
ATOM 893 C CA . GLN A 1 115 ? 9.894 6.030 -14.843 1.00 77.38 115 GLN A CA 1
ATOM 894 C C . GLN A 1 115 ? 10.248 7.292 -14.061 1.00 77.38 115 GLN A C 1
ATOM 896 O O . GLN A 1 115 ? 9.703 8.368 -14.316 1.00 77.38 115 GLN A O 1
ATOM 901 N N . LYS A 1 116 ? 11.202 7.188 -13.135 1.00 72.44 116 LYS A N 1
ATOM 902 C CA . LYS A 1 116 ? 11.918 8.386 -12.715 1.00 72.44 116 LYS A CA 1
ATOM 903 C C . LYS A 1 116 ? 12.998 8.626 -13.737 1.00 72.44 116 LYS A C 1
ATOM 905 O O . LYS A 1 116 ? 13.964 7.875 -13.819 1.00 72.44 116 LYS A O 1
ATOM 910 N N . ASN A 1 117 ? 12.817 9.688 -14.516 1.00 60.03 117 ASN A N 1
ATOM 911 C CA . ASN A 1 117 ? 13.925 10.258 -15.257 1.00 60.03 117 ASN A CA 1
ATOM 912 C C . ASN A 1 117 ? 15.020 10.561 -14.231 1.00 60.03 117 ASN A C 1
ATOM 914 O O . ASN A 1 117 ? 14.794 11.431 -13.381 1.00 60.03 117 ASN A O 1
ATOM 918 N N . PRO A 1 118 ? 16.186 9.888 -14.260 1.00 51.16 118 PRO A N 1
ATOM 919 C CA . PRO A 1 118 ? 17.332 10.544 -13.674 1.00 51.16 118 PRO A CA 1
ATOM 920 C C . PRO A 1 118 ? 17.459 11.870 -14.422 1.00 51.16 118 PRO A C 1
ATOM 922 O O . PRO A 1 118 ? 17.268 11.915 -15.643 1.00 51.16 118 PRO A O 1
ATOM 925 N N . ALA A 1 119 ? 17.732 12.958 -13.703 1.00 46.28 119 ALA A N 1
ATOM 926 C CA . ALA A 1 119 ? 18.332 14.120 -14.344 1.00 46.28 119 ALA A CA 1
ATOM 927 C C . ALA A 1 119 ? 19.445 13.558 -15.227 1.00 46.28 119 ALA A C 1
ATOM 929 O O . ALA A 1 119 ? 20.303 12.881 -14.675 1.00 46.28 119 ALA A O 1
ATOM 930 N N . THR A 1 120 ? 19.320 13.676 -16.553 1.00 42.03 120 THR A N 1
ATOM 931 C CA . THR A 1 120 ? 20.170 13.034 -17.568 1.00 42.03 120 THR A CA 1
ATOM 932 C C . THR A 1 120 ? 21.588 12.832 -17.042 1.00 42.03 120 THR A C 1
ATOM 934 O O . THR A 1 120 ? 22.388 13.766 -17.055 1.00 42.03 120 THR A O 1
ATOM 937 N N . MET A 1 121 ? 21.880 11.648 -16.499 1.00 38.34 121 MET A N 1
ATOM 938 C CA . MET A 1 121 ? 23.202 11.364 -15.960 1.00 38.34 121 MET A CA 1
ATOM 939 C C . MET A 1 121 ? 24.019 10.922 -17.154 1.00 38.34 121 MET A C 1
ATOM 941 O O . MET A 1 121 ? 23.873 9.809 -17.655 1.00 38.34 121 MET A O 1
ATOM 945 N N . ASN A 1 122 ? 24.801 11.861 -17.677 1.00 41.19 122 ASN A N 1
ATOM 946 C CA . ASN A 1 122 ? 25.759 11.556 -18.715 1.00 41.19 122 ASN A CA 1
ATOM 947 C C . ASN A 1 122 ? 26.745 10.537 -18.127 1.00 41.19 122 ASN A C 1
ATOM 949 O O . ASN A 1 122 ? 27.406 10.820 -17.132 1.00 41.19 122 ASN A O 1
ATOM 953 N N . VAL A 1 123 ? 26.813 9.346 -18.723 1.00 41.72 123 VAL A N 1
ATOM 954 C CA . VAL A 1 123 ? 27.673 8.234 -18.272 1.00 41.72 123 VAL A CA 1
ATOM 955 C C . VAL A 1 123 ? 29.167 8.597 -18.363 1.00 41.72 123 VAL A C 1
ATOM 957 O O . VAL A 1 123 ? 30.027 7.888 -17.857 1.00 41.72 123 VAL A O 1
ATOM 960 N N . SER A 1 124 ? 29.491 9.752 -18.948 1.00 42.09 124 SER A N 1
ATOM 961 C CA . SER A 1 124 ? 30.803 10.383 -18.847 1.00 42.09 124 SER A CA 1
ATOM 962 C C . SER A 1 124 ? 30.890 11.283 -17.606 1.00 42.09 124 SER A C 1
ATOM 964 O O . SER A 1 124 ? 30.791 12.508 -17.677 1.00 42.09 124 SER A O 1
ATOM 966 N N . ALA A 1 125 ? 31.107 10.674 -16.440 1.00 37.44 125 ALA A N 1
ATOM 967 C CA . ALA A 1 125 ? 31.561 11.404 -15.261 1.00 37.44 125 ALA A CA 1
ATOM 968 C C . ALA A 1 125 ? 33.034 11.816 -15.456 1.00 37.44 125 ALA A C 1
ATOM 970 O O . ALA A 1 125 ? 33.950 11.136 -15.000 1.00 37.44 125 ALA A O 1
ATOM 971 N N . CYS A 1 126 ? 33.291 12.925 -16.155 1.00 39.12 126 CYS A N 1
ATOM 972 C CA . CYS A 1 126 ? 34.594 13.582 -16.064 1.00 39.12 126 CYS A CA 1
ATOM 973 C C . CYS A 1 126 ? 34.685 14.251 -14.687 1.00 39.12 126 CYS A C 1
ATOM 975 O O . CYS A 1 126 ? 34.009 15.245 -14.424 1.00 39.12 126 CYS A O 1
ATOM 977 N N . TRP A 1 127 ? 35.500 13.687 -13.797 1.00 39.69 127 TRP A N 1
ATOM 978 C CA . TRP A 1 127 ? 35.793 14.273 -12.492 1.00 39.69 127 TRP A CA 1
ATOM 979 C C . TRP A 1 127 ? 37.048 15.148 -12.607 1.00 39.69 127 TRP A C 1
ATOM 981 O O . TRP A 1 127 ? 38.132 14.642 -12.899 1.00 39.69 127 TRP A O 1
ATOM 991 N N . ASN A 1 128 ? 36.916 16.463 -12.411 1.00 39.94 128 ASN A N 1
ATOM 992 C CA . ASN A 1 128 ? 38.061 17.375 -12.393 1.00 39.94 128 ASN A CA 1
ATOM 993 C C . ASN A 1 128 ? 38.752 17.284 -11.019 1.00 39.94 128 ASN A C 1
ATOM 995 O O . ASN A 1 128 ? 38.231 17.769 -10.0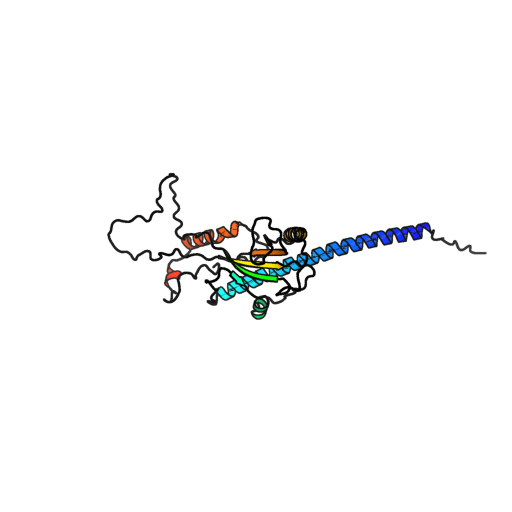18 1.00 39.94 128 ASN A O 1
ATOM 999 N N . PHE A 1 129 ? 39.911 16.624 -10.960 1.00 39.91 129 PHE A N 1
ATOM 1000 C CA . PHE A 1 129 ? 40.703 16.475 -9.729 1.00 39.91 129 PHE A CA 1
ATOM 10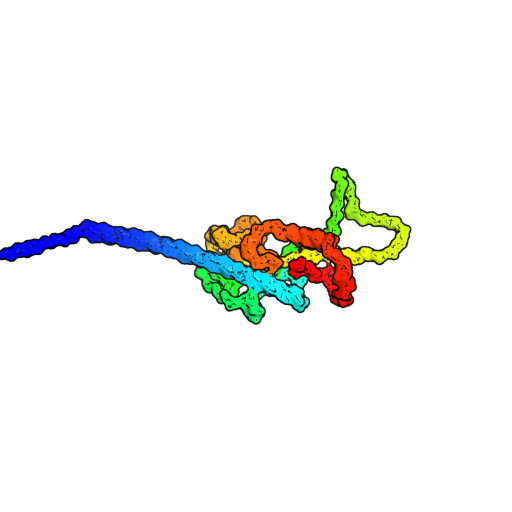01 C C . PHE A 1 129 ? 41.554 17.705 -9.390 1.00 39.91 129 PHE A C 1
ATOM 1003 O O . PHE A 1 129 ? 42.177 17.747 -8.330 1.00 39.91 129 PHE A O 1
ATOM 1010 N N . THR A 1 130 ? 41.591 18.717 -10.255 1.00 40.78 130 THR A N 1
ATOM 1011 C CA . THR A 1 130 ? 42.331 19.950 -9.991 1.00 40.78 130 THR A CA 1
ATOM 1012 C C . THR A 1 130 ? 41.351 21.011 -9.515 1.00 40.78 130 THR A C 1
ATOM 1014 O O . THR A 1 130 ? 40.547 21.505 -10.295 1.00 40.78 130 THR A O 1
ATOM 1017 N N . GLY A 1 131 ? 41.379 21.331 -8.218 1.00 41.78 131 GLY A N 1
ATOM 1018 C CA . GLY A 1 131 ? 40.546 22.358 -7.574 1.00 41.78 131 GLY A CA 1
ATOM 1019 C C . GLY A 1 131 ? 40.885 23.786 -8.011 1.00 41.78 131 GLY A C 1
ATOM 1020 O O . GLY A 1 131 ? 41.120 24.651 -7.175 1.00 41.78 131 GLY A O 1
ATOM 1021 N N . ILE A 1 132 ? 40.961 24.019 -9.318 1.00 47.38 132 ILE A N 1
ATOM 1022 C CA . ILE A 1 132 ? 41.194 25.314 -9.936 1.00 47.38 132 ILE A CA 1
ATOM 1023 C C . ILE A 1 132 ? 39.855 25.738 -10.533 1.00 47.38 132 ILE A C 1
ATOM 1025 O O . ILE A 1 132 ? 39.413 25.212 -11.556 1.00 47.38 132 ILE A O 1
ATOM 1029 N N . GLU A 1 133 ? 39.179 26.666 -9.858 1.00 43.69 133 GLU A N 1
ATOM 1030 C CA . GLU A 1 133 ? 37.991 27.329 -10.390 1.00 43.69 133 GLU A CA 1
ATOM 1031 C C . GLU A 1 133 ? 38.350 27.989 -11.730 1.00 43.69 133 GLU A C 1
ATOM 1033 O O . GLU A 1 133 ? 39.112 28.953 -11.776 1.00 43.69 133 GLU A O 1
ATOM 1038 N N . GLY A 1 134 ? 37.832 27.436 -12.831 1.00 49.16 134 GLY A N 1
ATOM 1039 C CA . GLY A 1 134 ? 37.959 28.018 -14.170 1.00 49.16 134 GLY A CA 1
ATOM 1040 C C . GLY A 1 134 ? 38.397 27.068 -15.286 1.00 49.16 134 GLY A C 1
ATOM 1041 O O . GLY A 1 134 ? 38.302 27.460 -16.448 1.00 49.16 134 GLY A O 1
ATOM 1042 N N . ASP A 1 135 ? 38.833 25.839 -14.988 1.00 43.88 135 ASP A N 1
ATOM 1043 C CA . ASP A 1 135 ? 39.292 24.920 -16.038 1.00 43.88 135 ASP A CA 1
ATOM 1044 C C . ASP A 1 135 ? 38.155 24.013 -16.552 1.00 43.88 135 ASP A C 1
ATOM 1046 O O . ASP A 1 135 ? 37.777 23.013 -15.937 1.00 43.88 135 ASP A O 1
ATOM 1050 N N . ASN A 1 136 ? 37.582 24.393 -17.698 1.00 47.53 136 ASN A N 1
ATOM 1051 C CA . ASN A 1 136 ? 36.514 23.682 -18.414 1.00 47.53 136 ASN A CA 1
ATOM 1052 C C . ASN A 1 136 ? 37.043 22.447 -19.175 1.00 47.53 136 ASN A C 1
ATOM 1054 O O . ASN A 1 136 ? 36.712 22.230 -20.344 1.00 47.53 136 ASN A O 1
ATOM 1058 N N . SER A 1 137 ? 37.855 21.610 -18.532 1.00 46.41 137 SER A N 1
ATOM 1059 C CA . SER A 1 137 ? 38.500 20.448 -19.163 1.00 46.41 137 SER A CA 1
ATOM 1060 C C . SER A 1 137 ? 37.548 19.284 -19.499 1.00 46.41 137 SER A C 1
ATOM 1062 O O . SER A 1 137 ? 37.975 18.291 -20.082 1.00 46.41 137 SER A O 1
ATOM 1064 N N . CYS A 1 138 ? 36.241 19.432 -19.251 1.00 43.59 138 CYS A N 1
ATOM 1065 C CA . CYS A 1 138 ? 35.188 18.550 -19.779 1.00 43.59 138 CYS A CA 1
ATOM 1066 C C . CYS A 1 138 ? 34.717 18.937 -21.197 1.00 43.59 138 CYS A C 1
ATOM 1068 O O . CYS A 1 138 ? 33.666 18.483 -21.648 1.00 43.59 138 CYS A O 1
ATOM 1070 N N . GLN A 1 139 ? 35.438 19.811 -21.901 1.00 44.88 139 GLN A N 1
ATOM 1071 C CA . GLN A 1 139 ? 35.244 20.006 -23.337 1.00 44.88 139 GLN A CA 1
ATOM 1072 C C . GLN A 1 139 ? 35.960 18.872 -24.089 1.00 44.88 139 GLN A C 1
ATOM 1074 O O . GLN A 1 139 ? 37.107 18.571 -23.752 1.00 44.88 139 GLN A O 1
ATOM 1079 N N . PRO A 1 140 ? 35.339 18.243 -25.107 1.00 41.31 140 PRO A N 1
ATOM 1080 C CA . PRO A 1 140 ? 36.027 17.269 -25.943 1.00 41.31 140 PRO A CA 1
ATOM 1081 C C . PRO A 1 140 ? 37.243 17.958 -26.561 1.00 41.31 140 PRO A C 1
ATOM 1083 O O . PRO A 1 140 ? 37.103 18.839 -27.411 1.00 41.31 140 PRO A O 1
ATOM 1086 N N . GLN A 1 141 ? 38.444 17.600 -26.100 1.00 41.25 141 GLN A N 1
ATOM 1087 C CA . GLN A 1 141 ? 39.658 18.106 -26.713 1.00 41.25 141 GLN A CA 1
ATOM 1088 C C . GLN A 1 141 ? 39.667 17.628 -28.158 1.00 41.25 141 GLN A C 1
ATOM 1090 O O . GLN A 1 141 ? 39.744 16.432 -28.444 1.00 41.25 141 GLN A O 1
ATOM 1095 N N . VAL A 1 142 ? 39.555 18.581 -29.077 1.00 42.34 142 VAL A N 1
ATOM 1096 C CA . VAL A 1 142 ? 39.764 18.344 -30.497 1.00 42.34 142 VAL A CA 1
ATOM 1097 C C . VAL A 1 142 ? 41.253 18.040 -30.651 1.00 42.34 142 VAL A C 1
ATOM 1099 O O . VAL A 1 142 ? 42.074 18.944 -30.787 1.00 42.34 142 VAL A O 1
ATOM 1102 N N . ALA A 1 143 ? 41.625 16.768 -30.525 1.00 42.25 143 ALA A N 1
ATOM 1103 C CA . ALA A 1 143 ? 43.003 16.345 -30.711 1.00 42.25 143 ALA A CA 1
ATOM 1104 C C . ALA A 1 143 ? 43.438 16.643 -32.161 1.00 42.25 143 ALA A C 1
ATOM 1106 O O . ALA A 1 143 ? 42.657 16.427 -33.100 1.00 42.25 143 ALA A O 1
ATOM 1107 N N . PRO A 1 144 ? 44.669 17.138 -32.382 1.00 39.03 144 PRO A N 1
ATOM 1108 C CA . PRO A 1 144 ? 45.192 17.338 -33.722 1.00 39.03 144 PRO A CA 1
ATOM 1109 C C . PRO A 1 144 ? 45.295 15.985 -34.435 1.00 39.03 144 PRO A C 1
ATOM 1111 O O . PRO A 1 144 ? 45.791 15.004 -33.886 1.00 39.03 144 PRO A O 1
ATOM 1114 N N . LYS A 1 145 ? 44.781 15.946 -35.669 1.00 43.94 145 LYS A N 1
ATOM 1115 C CA . LYS A 1 145 ? 44.758 14.787 -36.570 1.00 43.94 145 LYS A CA 1
ATOM 1116 C C . LYS A 1 145 ? 46.076 14.000 -36.522 1.00 43.94 145 LYS A C 1
ATOM 1118 O O . LYS A 1 145 ? 47.070 14.522 -37.014 1.00 43.94 145 LYS A O 1
ATOM 1123 N N . GLN A 1 146 ? 46.044 12.743 -36.071 1.00 40.09 146 GLN A N 1
ATOM 1124 C CA . GLN A 1 146 ? 46.717 11.601 -36.710 1.00 40.09 146 GLN A CA 1
ATOM 1125 C C . GLN A 1 146 ? 46.415 10.274 -35.986 1.00 40.09 146 GLN A C 1
ATOM 1127 O O . GLN A 1 146 ? 46.428 10.203 -34.766 1.00 40.09 146 GLN A O 1
ATOM 1132 N N . GLN A 1 147 ? 46.168 9.244 -36.806 1.00 38.12 147 GLN A N 1
ATOM 1133 C CA . GLN A 1 147 ? 45.912 7.828 -36.497 1.00 38.12 147 GLN A CA 1
ATOM 1134 C C . GLN A 1 147 ? 44.561 7.491 -35.838 1.00 38.12 147 GLN A C 1
ATOM 1136 O O . GLN A 1 147 ? 44.355 7.569 -34.634 1.00 38.12 147 GLN A O 1
ATOM 1141 N N . GLN A 1 148 ? 43.635 7.058 -36.702 1.00 38.41 148 GLN A N 1
ATOM 1142 C CA . GLN A 1 148 ? 42.358 6.435 -36.365 1.00 38.41 148 GLN A CA 1
ATOM 1143 C C . GLN A 1 148 ? 42.591 5.129 -35.586 1.00 38.41 148 GLN A C 1
ATOM 1145 O O . GLN A 1 148 ? 42.803 4.076 -36.184 1.00 38.41 148 GLN A O 1
ATOM 1150 N N . LEU A 1 149 ? 42.512 5.193 -34.257 1.00 34.34 149 LEU A N 1
ATOM 1151 C CA . LEU A 1 149 ? 41.952 4.092 -33.472 1.00 34.34 149 LEU A CA 1
ATOM 1152 C C . LEU A 1 149 ? 40.417 4.105 -33.631 1.00 34.34 149 LEU A C 1
ATOM 1154 O O . LEU A 1 149 ? 39.858 5.161 -33.951 1.00 34.34 149 LEU A O 1
ATOM 1158 N N . PRO A 1 150 ? 39.723 2.962 -33.450 1.00 36.34 150 PRO A N 1
ATOM 1159 C CA . PRO A 1 150 ? 38.273 2.886 -33.593 1.00 36.34 150 PRO A CA 1
ATOM 1160 C C . PRO A 1 150 ? 37.598 3.966 -32.742 1.00 36.34 150 PRO A C 1
ATOM 1162 O O . PRO A 1 150 ? 37.923 4.148 -31.572 1.00 36.34 150 PRO A O 1
ATOM 1165 N N . GLN A 1 151 ? 36.709 4.722 -33.379 1.00 35.72 151 GLN A N 1
ATOM 1166 C CA . GLN A 1 151 ? 36.032 5.892 -32.824 1.00 35.72 151 GLN A CA 1
ATOM 1167 C C . GLN A 1 151 ? 35.340 5.589 -31.480 1.00 35.72 151 GLN A C 1
ATOM 1169 O O . GLN A 1 151 ? 34.786 4.498 -31.334 1.00 35.72 151 GLN A O 1
ATOM 1174 N N . PRO A 1 152 ? 35.225 6.562 -30.553 1.00 36.66 152 PRO A N 1
ATOM 1175 C CA . PRO A 1 152 ? 34.221 6.496 -29.499 1.00 36.66 152 PRO A CA 1
ATOM 1176 C C . PRO A 1 152 ? 32.840 6.738 -30.128 1.00 36.66 152 PRO A C 1
ATOM 1178 O O . PRO A 1 152 ? 32.319 7.850 -30.163 1.00 36.66 152 PRO A O 1
ATOM 1181 N N . LEU A 1 153 ? 32.251 5.690 -30.695 1.00 34.94 153 LEU A N 1
ATOM 1182 C CA . LEU A 1 153 ? 30.841 5.658 -31.063 1.00 34.94 153 LEU A CA 1
ATOM 1183 C C . LEU A 1 153 ? 30.041 5.421 -29.785 1.00 34.94 153 LEU A C 1
ATOM 1185 O O . LEU A 1 153 ? 29.921 4.265 -29.420 1.00 34.94 153 LEU A O 1
ATOM 1189 N N . ILE A 1 154 ? 29.512 6.473 -29.142 1.00 37.81 154 ILE A N 1
ATOM 1190 C CA . ILE A 1 154 ? 28.071 6.604 -28.836 1.00 37.81 154 ILE A CA 1
ATOM 1191 C C . ILE A 1 154 ? 27.742 8.108 -28.656 1.00 37.81 154 ILE A C 1
ATOM 1193 O O . ILE A 1 154 ? 27.944 8.682 -27.593 1.00 37.81 154 ILE A O 1
ATOM 1197 N N . ASN A 1 155 ? 27.184 8.758 -29.686 1.00 34.19 155 ASN A N 1
ATOM 1198 C CA . ASN A 1 155 ? 26.692 10.155 -29.639 1.00 34.19 155 ASN A CA 1
ATOM 1199 C C . ASN A 1 155 ? 25.376 10.335 -28.851 1.00 34.19 155 ASN A C 1
ATOM 1201 O O . ASN A 1 155 ? 24.758 11.392 -28.900 1.00 34.19 155 ASN A O 1
ATOM 1205 N N . ASN A 1 156 ? 24.945 9.310 -28.123 1.00 43.47 156 ASN A N 1
ATOM 1206 C CA . ASN A 1 156 ? 23.845 9.364 -27.174 1.00 43.47 156 ASN A CA 1
ATOM 1207 C C . ASN A 1 156 ? 24.366 8.713 -25.899 1.00 43.47 156 ASN A C 1
ATOM 1209 O O . ASN A 1 156 ? 24.481 7.487 -25.894 1.00 43.47 156 ASN A O 1
ATOM 1213 N N . PRO A 1 157 ? 24.719 9.465 -24.843 1.00 43.28 157 PRO A N 1
ATOM 1214 C CA . PRO A 1 157 ? 25.053 8.820 -23.585 1.00 43.28 157 PRO A CA 1
ATOM 1215 C C . PRO A 1 157 ? 23.890 7.907 -23.216 1.00 43.28 157 PRO A C 1
ATOM 1217 O O . PRO A 1 157 ? 22.736 8.339 -23.218 1.00 43.28 157 PRO A O 1
ATOM 1220 N N . SER A 1 158 ? 24.198 6.630 -23.012 1.00 47.56 158 SER A N 1
ATOM 1221 C CA . SER A 1 158 ? 23.254 5.575 -22.674 1.00 47.56 158 SER A CA 1
ATOM 1222 C C . SER A 1 158 ? 22.390 6.068 -21.519 1.00 47.56 158 SER A C 1
ATOM 1224 O O . SER A 1 158 ? 22.854 6.202 -20.387 1.00 47.56 158 SER A O 1
ATOM 1226 N N . THR A 1 159 ? 21.141 6.428 -21.807 1.00 49.53 159 THR A N 1
ATOM 1227 C CA . THR A 1 159 ? 20.238 6.936 -20.784 1.00 49.53 159 THR A CA 1
ATOM 1228 C C . THR A 1 159 ? 19.844 5.768 -19.901 1.00 49.53 159 THR A C 1
ATOM 1230 O O . THR A 1 159 ? 19.122 4.860 -20.310 1.00 49.53 159 THR A O 1
ATOM 1233 N N . VAL A 1 160 ? 20.346 5.770 -18.670 1.00 53.16 160 VAL A N 1
ATOM 1234 C CA . VAL A 1 160 ? 19.877 4.827 -17.662 1.00 53.16 160 VAL A CA 1
ATOM 1235 C C . VAL A 1 160 ? 18.454 5.228 -17.299 1.00 53.16 160 VAL A C 1
ATOM 1237 O O . VAL A 1 160 ? 18.215 6.343 -16.846 1.00 53.16 160 VAL A O 1
ATOM 1240 N N . ILE A 1 161 ? 17.493 4.342 -17.535 1.00 61.25 161 ILE A N 1
ATOM 1241 C CA . ILE A 1 161 ? 16.098 4.560 -17.157 1.00 61.25 161 ILE A CA 1
ATOM 1242 C C . ILE A 1 161 ? 15.842 3.801 -15.860 1.00 61.25 161 ILE A C 1
ATOM 1244 O O . ILE A 1 161 ? 15.965 2.577 -15.824 1.00 61.25 161 ILE A O 1
ATOM 1248 N N . PHE A 1 162 ? 15.463 4.524 -14.805 1.00 69.38 162 PHE A N 1
ATOM 1249 C CA . PHE A 1 162 ? 15.048 3.915 -13.548 1.00 69.38 162 PHE A CA 1
ATOM 1250 C C . PHE A 1 162 ? 13.533 3.816 -13.485 1.00 69.38 162 PHE A C 1
ATOM 1252 O O . PHE A 1 162 ? 12.817 4.809 -13.626 1.00 69.38 162 PHE A O 1
ATOM 1259 N N . TRP A 1 163 ? 13.054 2.610 -13.214 1.00 76.06 163 TRP A N 1
ATOM 1260 C CA . TRP A 1 163 ? 11.664 2.371 -12.867 1.00 76.06 163 TRP A CA 1
ATOM 1261 C C . TRP A 1 163 ? 11.522 2.309 -11.356 1.00 76.06 163 TRP A C 1
ATOM 1263 O O . TRP A 1 163 ? 12.340 1.702 -10.668 1.00 76.06 163 TRP A O 1
ATOM 1273 N N . ILE A 1 164 ? 10.467 2.929 -10.851 1.00 82.12 164 ILE A N 1
ATOM 1274 C CA . ILE A 1 164 ? 10.044 2.851 -9.461 1.00 82.12 164 ILE A CA 1
ATOM 1275 C C . ILE A 1 164 ? 8.725 2.094 -9.431 1.00 82.12 164 ILE A C 1
ATOM 1277 O O . ILE A 1 164 ? 7.816 2.391 -10.207 1.00 82.12 164 ILE A O 1
ATOM 1281 N N . VAL A 1 165 ? 8.634 1.110 -8.543 1.00 87.88 165 VAL A N 1
ATOM 1282 C CA . VAL A 1 165 ? 7.366 0.484 -8.188 1.00 87.88 165 VAL A CA 1
ATOM 1283 C C . VAL A 1 165 ? 6.596 1.465 -7.323 1.00 87.88 165 VAL A C 1
ATOM 1285 O O . VAL A 1 165 ? 7.067 1.870 -6.262 1.00 87.88 165 VAL A O 1
ATOM 1288 N N . HIS A 1 166 ? 5.412 1.819 -7.781 1.00 91.31 166 HIS A N 1
ATOM 1289 C CA . HIS A 1 166 ? 4.488 2.711 -7.120 1.00 91.31 166 HIS A CA 1
ATOM 1290 C C . HIS A 1 166 ? 3.241 1.906 -6.756 1.00 91.31 166 HIS A C 1
ATOM 1292 O O . HIS A 1 166 ? 2.565 1.355 -7.629 1.00 91.31 166 HIS A O 1
ATOM 1298 N N . VAL A 1 167 ? 2.931 1.836 -5.465 1.00 94.44 167 VAL A N 1
ATOM 1299 C CA . VAL A 1 167 ? 1.675 1.274 -4.965 1.00 94.44 167 VAL A CA 1
ATOM 1300 C C . VAL A 1 167 ? 0.865 2.399 -4.348 1.00 94.44 167 VAL A C 1
ATOM 1302 O O . VAL A 1 167 ? 1.316 3.034 -3.400 1.00 94.44 167 VAL A O 1
ATOM 1305 N N . ALA A 1 168 ? -0.324 2.644 -4.888 1.00 95.00 168 ALA A N 1
ATOM 1306 C CA . ALA A 1 168 ? -1.248 3.653 -4.391 1.00 95.00 168 ALA A CA 1
ATOM 1307 C C . ALA A 1 168 ? -2.501 2.981 -3.827 1.00 95.00 168 ALA A C 1
ATOM 1309 O O . ALA A 1 168 ? -3.065 2.077 -4.444 1.00 95.00 168 ALA A O 1
ATOM 1310 N N . VAL A 1 169 ? -2.957 3.435 -2.664 1.00 95.94 169 VAL A N 1
ATOM 1311 C CA . VAL A 1 169 ? -4.157 2.924 -1.997 1.00 95.94 169 VAL A CA 1
ATOM 1312 C C . VAL A 1 169 ? -5.123 4.069 -1.756 1.00 95.94 169 VAL A C 1
ATOM 1314 O O . VAL A 1 169 ? -4.802 5.023 -1.050 1.00 95.94 169 VAL A O 1
ATOM 1317 N N . LYS A 1 170 ? -6.315 3.974 -2.339 1.00 95.19 170 LYS A N 1
ATOM 1318 C CA . LYS A 1 170 ? -7.385 4.954 -2.183 1.00 95.19 170 LYS A CA 1
ATOM 1319 C C . LYS A 1 170 ? -8.127 4.719 -0.873 1.00 95.19 170 LYS A C 1
ATOM 1321 O O . LYS A 1 170 ? -8.752 3.678 -0.684 1.00 95.19 170 LYS A O 1
ATOM 1326 N N . ILE A 1 171 ? -8.097 5.701 0.014 1.00 95.38 171 ILE A N 1
ATOM 1327 C CA . ILE A 1 171 ? -8.832 5.665 1.277 1.00 95.38 171 ILE A CA 1
ATOM 1328 C C . ILE A 1 171 ? -10.290 6.064 1.031 1.00 95.38 171 ILE A C 1
ATOM 1330 O O . ILE A 1 171 ? -10.570 6.970 0.247 1.00 95.38 171 ILE A O 1
ATOM 1334 N N . ALA A 1 172 ? -11.221 5.358 1.677 1.00 94.31 172 ALA A N 1
ATOM 1335 C CA . ALA A 1 172 ? -12.659 5.593 1.538 1.00 94.31 172 ALA A CA 1
ATOM 1336 C C . ALA A 1 172 ? -13.100 6.931 2.156 1.00 94.31 172 ALA A C 1
ATOM 1338 O O . ALA A 1 172 ? -14.054 7.549 1.688 1.00 94.31 172 ALA A O 1
ATOM 1339 N N . ASP A 1 173 ? -12.412 7.379 3.212 1.00 87.81 173 ASP A N 1
ATOM 1340 C CA . ASP A 1 173 ? -12.677 8.666 3.855 1.00 87.81 173 ASP A CA 1
ATOM 1341 C C . ASP A 1 173 ? -12.201 9.823 2.957 1.00 87.81 173 ASP A C 1
ATOM 1343 O O . ASP A 1 173 ? -11.050 9.870 2.522 1.00 87.81 173 ASP A O 1
ATOM 1347 N N . SER A 1 174 ? -13.091 10.783 2.700 1.00 80.50 174 SER A N 1
ATOM 1348 C CA . SER A 1 174 ? -12.791 11.993 1.930 1.00 80.50 174 SER A CA 1
ATOM 1349 C C . SER A 1 174 ? -12.076 13.072 2.754 1.00 80.50 174 SER A C 1
ATOM 1351 O O . SER A 1 174 ? -11.667 14.095 2.203 1.00 80.50 174 SER A O 1
ATOM 1353 N N . GLN A 1 175 ? -11.954 12.899 4.076 1.00 89.38 175 GLN A N 1
ATOM 1354 C CA . GLN A 1 175 ? -11.279 13.853 4.957 1.00 89.38 175 GLN A CA 1
ATOM 1355 C C . GLN A 1 175 ? -9.757 13.723 4.863 1.00 89.38 175 GLN A C 1
ATOM 1357 O O . GLN A 1 175 ? -9.138 12.864 5.493 1.00 89.38 175 GLN A O 1
ATOM 1362 N N . LYS A 1 176 ? -9.145 14.637 4.112 1.00 86.69 176 LYS A N 1
ATOM 1363 C CA . LYS A 1 176 ? -7.715 14.603 3.790 1.00 86.69 176 LYS A CA 1
ATOM 1364 C C . LYS A 1 176 ? -6.783 14.687 5.012 1.00 86.69 176 LYS A C 1
ATOM 1366 O O . LYS A 1 176 ? -5.730 14.053 5.013 1.00 86.69 176 LYS A O 1
ATOM 1371 N N . ASP A 1 177 ? -7.191 15.378 6.079 1.00 87.19 177 ASP A N 1
ATOM 1372 C CA . ASP A 1 177 ? -6.426 15.446 7.337 1.00 87.19 177 ASP A CA 1
ATOM 1373 C C . ASP A 1 177 ? -6.225 14.062 7.973 1.00 87.19 177 ASP A C 1
ATOM 1375 O O . ASP A 1 177 ? -5.137 13.729 8.447 1.00 87.19 177 ASP A O 1
ATOM 1379 N N . LYS A 1 178 ? -7.260 13.214 7.942 1.00 89.62 178 LYS A N 1
ATOM 1380 C CA . LYS A 1 178 ? -7.171 11.845 8.465 1.00 89.62 178 LYS A CA 1
ATOM 1381 C C . LYS A 1 178 ? -6.281 10.969 7.600 1.00 89.62 178 LYS A C 1
ATOM 1383 O O . LYS A 1 178 ? -5.540 10.157 8.141 1.00 89.62 178 LYS A O 1
ATOM 1388 N N . VAL A 1 179 ? -6.334 11.142 6.280 1.00 91.00 179 VAL A N 1
ATOM 1389 C CA . VAL A 1 179 ? -5.483 10.390 5.350 1.00 91.00 179 VAL A CA 1
ATOM 1390 C C . VAL A 1 179 ? -4.010 10.706 5.605 1.00 91.00 179 VAL A C 1
ATOM 1392 O O . VAL A 1 179 ? -3.202 9.786 5.683 1.00 91.00 179 VAL A O 1
ATOM 1395 N N . SER A 1 180 ? -3.668 11.974 5.852 1.00 89.38 180 SER A N 1
ATOM 1396 C CA . SER A 1 180 ? -2.311 12.372 6.255 1.00 89.38 180 SER A CA 1
ATOM 1397 C C . SER A 1 180 ? -1.879 11.729 7.583 1.00 89.38 180 SER A C 1
ATOM 1399 O O . SER A 1 180 ? -0.779 11.184 7.687 1.00 89.38 180 SER A O 1
ATOM 1401 N N . ALA A 1 181 ? -2.767 11.684 8.583 1.00 90.06 181 ALA A N 1
ATOM 1402 C CA . ALA A 1 181 ? -2.488 10.974 9.835 1.00 90.06 181 ALA A CA 1
ATOM 1403 C C . ALA A 1 181 ? -2.287 9.461 9.616 1.00 90.06 181 ALA A C 1
ATOM 1405 O O . ALA A 1 181 ? -1.385 8.859 10.199 1.00 90.06 181 ALA A O 1
ATOM 1406 N N . TYR A 1 182 ? -3.090 8.837 8.748 1.00 92.62 182 TYR A N 1
ATOM 1407 C CA . TYR A 1 182 ? -2.920 7.431 8.382 1.00 92.62 182 TYR A CA 1
ATOM 1408 C C . TYR A 1 182 ? -1.593 7.188 7.677 1.00 92.62 182 TYR A C 1
ATOM 1410 O O . TYR A 1 182 ? -0.916 6.231 8.041 1.00 92.62 182 TYR A O 1
ATOM 1418 N N . ALA A 1 183 ? -1.193 8.067 6.753 1.00 91.44 183 ALA A N 1
ATOM 1419 C CA . ALA A 1 183 ? 0.075 7.991 6.032 1.00 91.44 183 ALA A CA 1
ATOM 1420 C C . ALA A 1 183 ? 1.271 7.871 6.985 1.00 91.44 183 ALA A C 1
ATOM 1422 O O . ALA A 1 183 ? 2.108 6.986 6.811 1.00 91.44 183 ALA A O 1
ATOM 1423 N N . GLN A 1 184 ? 1.300 8.691 8.041 1.00 88.25 184 GLN A N 1
ATOM 1424 C CA . GLN A 1 184 ? 2.352 8.648 9.061 1.00 88.25 184 GLN A CA 1
ATOM 1425 C C . GLN A 1 184 ? 2.361 7.328 9.844 1.00 88.25 184 GLN A C 1
ATOM 1427 O O . GLN A 1 184 ? 3.427 6.789 10.127 1.00 88.25 184 GLN A O 1
ATOM 1432 N N . ILE A 1 185 ? 1.186 6.783 10.172 1.00 90.44 185 ILE A N 1
ATOM 1433 C CA . ILE A 1 185 ? 1.063 5.529 10.933 1.00 90.44 185 ILE A CA 1
ATOM 1434 C C . ILE A 1 185 ? 1.500 4.323 10.093 1.00 90.44 185 ILE A C 1
ATOM 1436 O O . ILE A 1 185 ? 2.178 3.426 10.597 1.00 90.44 185 ILE A O 1
ATOM 1440 N N . VAL A 1 186 ? 1.099 4.278 8.821 1.00 92.31 186 VAL A N 1
ATOM 1441 C CA . VAL A 1 186 ? 1.416 3.152 7.928 1.00 92.31 186 VAL A CA 1
ATOM 1442 C C . VAL A 1 186 ? 2.798 3.272 7.284 1.00 92.31 186 VAL A C 1
ATOM 1444 O O . VAL A 1 186 ? 3.285 2.293 6.723 1.00 92.31 186 VAL A O 1
ATOM 1447 N N . GLY A 1 187 ? 3.441 4.439 7.379 1.00 90.06 187 GLY A N 1
ATOM 1448 C CA . GLY A 1 187 ? 4.727 4.716 6.740 1.00 90.06 187 GLY A CA 1
ATOM 1449 C C . GLY A 1 187 ? 4.618 4.829 5.219 1.00 90.06 187 GLY A C 1
ATOM 1450 O O . GLY A 1 187 ? 5.452 4.272 4.509 1.00 90.06 187 GLY A O 1
ATOM 1451 N N . ALA A 1 188 ? 3.561 5.477 4.722 1.00 90.50 188 ALA A N 1
ATOM 1452 C CA . ALA A 1 188 ? 3.467 5.861 3.314 1.00 90.50 188 ALA A CA 1
ATOM 1453 C C . ALA A 1 188 ? 4.471 6.984 3.020 1.00 90.50 188 ALA A C 1
ATOM 1455 O O . ALA A 1 188 ? 4.718 7.835 3.875 1.00 90.50 188 ALA A O 1
ATOM 1456 N N . ASP A 1 189 ? 5.045 6.999 1.817 1.00 88.69 189 ASP A N 1
ATOM 1457 C CA . ASP A 1 189 ? 6.065 7.988 1.455 1.00 88.69 189 ASP A CA 1
ATOM 1458 C C . ASP A 1 189 ? 5.448 9.365 1.177 1.00 88.69 189 ASP A C 1
ATOM 1460 O O . ASP A 1 189 ? 6.090 10.393 1.388 1.00 88.69 189 ASP A O 1
ATOM 1464 N N . CYS A 1 190 ? 4.195 9.391 0.716 1.00 89.81 190 CYS A N 1
ATOM 1465 C CA . CYS A 1 190 ? 3.441 10.613 0.457 1.00 89.81 190 CYS A CA 1
ATOM 1466 C C . CYS A 1 190 ? 1.928 10.355 0.386 1.00 89.81 190 CYS A C 1
ATOM 1468 O O . CYS A 1 190 ? 1.454 9.214 0.334 1.00 89.81 190 CYS A O 1
ATOM 1470 N N . THR A 1 191 ? 1.173 11.453 0.342 1.00 91.62 191 THR A N 1
ATOM 1471 C CA . THR A 1 191 ? -0.265 11.474 0.065 1.00 91.62 191 THR A CA 1
ATOM 1472 C C . THR A 1 191 ? -0.554 12.273 -1.199 1.00 91.62 191 THR A C 1
ATOM 1474 O O . THR A 1 191 ? 0.178 13.202 -1.527 1.00 91.62 191 THR A O 1
ATOM 1477 N N . SER A 1 192 ? -1.601 11.903 -1.941 1.00 91.38 192 SER A N 1
ATOM 1478 C CA . SER A 1 192 ? -1.925 12.557 -3.218 1.00 91.38 192 SER A CA 1
ATOM 1479 C C . SER A 1 192 ? -3.399 12.435 -3.583 1.00 91.38 192 SER A C 1
ATOM 1481 O O . SER A 1 192 ? -4.093 11.530 -3.126 1.00 91.38 192 SER A O 1
ATOM 1483 N N . ASP A 1 193 ? -3.899 13.356 -4.407 1.00 89.44 193 ASP A N 1
ATOM 1484 C CA . ASP A 1 193 ? -5.243 13.281 -5.004 1.00 89.44 193 ASP A CA 1
ATOM 1485 C C . ASP A 1 193 ? -5.283 12.357 -6.237 1.00 89.44 193 ASP A C 1
ATOM 1487 O O . ASP A 1 193 ? -6.352 12.049 -6.762 1.00 89.44 193 ASP A O 1
ATOM 1491 N N . SER A 1 194 ? -4.118 11.899 -6.703 1.00 89.00 194 SER A N 1
ATOM 1492 C CA . SER A 1 194 ? -3.980 10.992 -7.839 1.00 89.00 194 SER A CA 1
ATOM 1493 C C . SER A 1 194 ? -3.060 9.827 -7.494 1.00 89.00 194 SER A C 1
ATOM 1495 O O . SER A 1 194 ? -2.033 10.014 -6.847 1.00 89.00 194 SER A O 1
ATOM 1497 N N . ALA A 1 195 ? -3.391 8.640 -8.004 1.00 88.38 195 ALA A N 1
ATOM 1498 C CA . ALA A 1 195 ? -2.597 7.422 -7.848 1.00 88.38 195 ALA A CA 1
ATOM 1499 C C . ALA A 1 195 ? -1.222 7.470 -8.545 1.00 88.38 195 ALA A C 1
ATOM 1501 O O . ALA A 1 195 ? -0.452 6.533 -8.409 1.00 88.38 195 ALA A O 1
ATOM 1502 N N . ASP A 1 196 ? -0.931 8.523 -9.314 1.00 84.69 196 ASP A N 1
ATOM 1503 C CA . ASP A 1 196 ? 0.226 8.570 -10.218 1.00 84.69 196 ASP A CA 1
ATOM 1504 C C . ASP A 1 196 ? 1.328 9.527 -9.749 1.00 84.69 196 ASP A C 1
ATOM 1506 O O . ASP A 1 196 ? 2.353 9.677 -10.416 1.00 84.69 196 ASP A O 1
ATOM 1510 N N . LYS A 1 197 ? 1.095 10.272 -8.665 1.00 83.06 197 LYS A N 1
ATOM 1511 C CA . LYS A 1 197 ? 1.969 11.376 -8.257 1.00 83.06 197 LYS A CA 1
ATOM 1512 C C . LYS A 1 197 ? 2.318 11.273 -6.791 1.00 83.06 197 LYS A C 1
ATOM 1514 O O . LYS A 1 197 ? 1.425 11.361 -5.957 1.00 83.06 197 LYS A O 1
ATOM 1519 N N . CYS A 1 198 ? 3.613 11.202 -6.512 1.00 83.06 198 CYS A N 1
ATOM 1520 C CA . CYS A 1 198 ? 4.173 11.393 -5.187 1.00 83.06 198 CYS A CA 1
ATOM 1521 C C . CYS A 1 198 ? 4.956 12.706 -5.155 1.00 83.06 198 CYS A C 1
ATOM 1523 O O . CYS A 1 198 ? 6.124 12.764 -5.549 1.00 83.06 198 CYS A O 1
ATOM 1525 N N . ASN A 1 199 ? 4.296 13.786 -4.745 1.00 70.31 199 ASN A N 1
ATOM 1526 C CA . ASN A 1 199 ? 4.992 15.034 -4.474 1.00 70.31 199 ASN A CA 1
ATOM 1527 C C . ASN A 1 199 ? 5.473 14.992 -3.023 1.00 70.31 199 ASN A C 1
ATOM 1529 O O . ASN A 1 199 ? 4.695 14.732 -2.114 1.00 70.31 199 ASN A O 1
ATOM 1533 N N . SER A 1 200 ? 6.760 15.248 -2.798 1.00 61.03 200 SER A N 1
ATOM 1534 C CA . SER A 1 200 ? 7.343 15.334 -1.453 1.00 61.03 200 SER A CA 1
ATOM 1535 C C . SER A 1 200 ? 6.914 16.594 -0.685 1.00 61.03 200 SER A C 1
ATOM 1537 O O . SER A 1 200 ? 7.279 16.764 0.476 1.00 61.03 200 SER A O 1
ATOM 1539 N N . SER A 1 201 ? 6.182 17.509 -1.327 1.00 56.84 201 SER A N 1
ATOM 1540 C CA . SER A 1 201 ? 5.465 18.592 -0.655 1.00 56.84 201 SER A CA 1
ATOM 1541 C C . SER A 1 201 ? 4.226 18.027 0.036 1.00 56.84 201 SER A C 1
ATOM 1543 O O . SER A 1 201 ? 3.653 17.065 -0.453 1.00 56.84 201 SER A O 1
ATOM 1545 N N . ALA A 1 202 ? 3.835 18.613 1.170 1.00 56.28 202 ALA A N 1
ATOM 1546 C CA . ALA A 1 202 ? 2.744 18.193 2.057 1.00 56.28 202 ALA A CA 1
ATOM 1547 C C . ALA A 1 202 ? 1.336 18.238 1.412 1.00 56.28 202 ALA A C 1
ATOM 1549 O O . ALA A 1 202 ? 0.423 18.887 1.923 1.00 56.28 202 ALA A O 1
ATOM 1550 N N . ASP A 1 203 ? 1.162 17.569 0.277 1.00 61.94 203 ASP A N 1
ATOM 1551 C CA . ASP A 1 203 ? -0.070 17.518 -0.485 1.00 61.94 203 ASP A CA 1
ATOM 1552 C C . ASP A 1 203 ? -1.056 16.617 0.247 1.00 61.94 203 ASP A C 1
ATOM 1554 O O . ASP A 1 203 ? -0.862 15.416 0.423 1.00 61.94 203 ASP A O 1
ATOM 1558 N N . GLN A 1 204 ? -2.144 17.226 0.695 1.00 77.81 204 GLN A N 1
ATOM 1559 C CA . GLN A 1 204 ? -3.271 16.524 1.270 1.00 77.81 204 GLN A CA 1
ATOM 1560 C C . GLN A 1 204 ? -4.092 15.863 0.161 1.00 77.81 204 GLN A C 1
ATOM 1562 O O . GLN A 1 204 ? -4.643 16.551 -0.705 1.00 77.81 204 GLN A O 1
ATOM 1567 N N . GLY A 1 205 ? -4.231 14.539 0.218 1.00 86.94 205 GLY A N 1
ATOM 1568 C CA . GLY A 1 205 ? -5.001 13.794 -0.770 1.00 86.94 205 GLY A CA 1
ATOM 1569 C C . GLY A 1 205 ? -5.653 12.527 -0.238 1.00 86.94 205 GLY A C 1
ATOM 1570 O O . GLY A 1 205 ? -5.560 12.226 0.949 1.00 86.94 205 GLY A O 1
ATOM 1571 N N . THR A 1 206 ? -6.358 11.813 -1.114 1.00 92.50 206 THR A N 1
ATOM 1572 C CA . THR A 1 206 ? -7.124 10.598 -0.774 1.00 92.50 206 THR A CA 1
ATOM 1573 C C . THR A 1 206 ? -6.348 9.298 -0.980 1.00 92.50 206 THR A C 1
ATOM 1575 O O . THR A 1 206 ? -6.829 8.232 -0.600 1.00 92.50 206 THR A O 1
ATOM 1578 N N . TYR A 1 207 ? -5.177 9.359 -1.614 1.00 93.62 207 TYR A N 1
ATOM 1579 C CA . TYR A 1 207 ? -4.319 8.206 -1.858 1.00 93.62 207 TYR A CA 1
ATOM 1580 C C . TYR A 1 207 ? -3.146 8.193 -0.885 1.00 93.62 207 TYR A C 1
ATOM 1582 O O . TYR A 1 207 ? -2.478 9.210 -0.701 1.00 93.62 207 TYR A O 1
ATOM 1590 N N . LEU A 1 208 ? -2.886 7.022 -0.308 1.00 94.00 208 LEU A N 1
ATOM 1591 C CA . LEU A 1 208 ? -1.631 6.686 0.356 1.00 94.00 208 LEU A CA 1
ATOM 1592 C C . LEU A 1 208 ? -0.710 6.040 -0.670 1.00 94.00 208 LEU A C 1
ATOM 1594 O O . LEU A 1 208 ? -1.136 5.117 -1.364 1.00 94.00 208 LEU A O 1
ATOM 1598 N N . ILE A 1 209 ? 0.521 6.524 -0.780 1.00 93.56 209 ILE A N 1
ATOM 1599 C CA . ILE A 1 209 ? 1.444 6.094 -1.827 1.00 93.56 209 ILE A CA 1
ATOM 1600 C C . ILE A 1 209 ? 2.738 5.572 -1.215 1.00 93.56 209 ILE A C 1
ATOM 1602 O O . ILE A 1 209 ? 3.323 6.196 -0.329 1.00 93.56 209 ILE A O 1
ATOM 1606 N N . TRP A 1 210 ? 3.196 4.442 -1.747 1.00 92.69 210 TRP A N 1
ATOM 1607 C CA . TRP A 1 210 ? 4.503 3.867 -1.478 1.00 92.69 210 TRP A CA 1
ATOM 1608 C C . TRP A 1 210 ? 5.294 3.734 -2.777 1.00 92.69 210 TRP A C 1
ATOM 1610 O O . TRP A 1 210 ? 4.814 3.163 -3.757 1.00 92.69 210 TRP A O 1
ATOM 1620 N N . GLU A 1 211 ? 6.528 4.216 -2.760 1.00 88.00 211 GLU A N 1
ATOM 1621 C CA . GLU A 1 211 ? 7.476 4.197 -3.862 1.00 88.00 211 GLU A CA 1
ATOM 1622 C C . GLU A 1 211 ? 8.730 3.414 -3.464 1.00 88.00 211 GLU A C 1
ATOM 1624 O O . GLU A 1 211 ? 9.441 3.762 -2.519 1.00 88.00 211 GLU A O 1
ATOM 1629 N N . ARG A 1 212 ? 9.049 2.343 -4.194 1.00 84.00 212 ARG A N 1
ATOM 1630 C CA . ARG A 1 212 ? 10.271 1.554 -3.970 1.00 84.00 212 ARG A CA 1
ATOM 1631 C C . ARG A 1 212 ? 10.948 1.215 -5.288 1.00 84.00 212 ARG A C 1
ATOM 1633 O O . ARG A 1 212 ? 10.300 1.029 -6.314 1.00 84.00 212 ARG A O 1
ATOM 1640 N N . LEU A 1 213 ? 12.272 1.094 -5.265 1.00 77.38 213 LEU A N 1
ATOM 1641 C CA . LEU A 1 213 ? 12.991 0.540 -6.408 1.00 77.38 213 LEU A CA 1
ATOM 1642 C C . LEU A 1 213 ? 12.681 -0.961 -6.547 1.00 77.38 213 LEU A C 1
ATOM 1644 O O . LEU A 1 213 ? 12.689 -1.669 -5.541 1.00 77.38 213 LEU A O 1
ATOM 1648 N N . PRO A 1 214 ? 12.501 -1.485 -7.770 1.00 71.88 214 PRO A N 1
ATOM 1649 C CA . PRO A 1 214 ? 12.272 -2.911 -7.994 1.00 71.88 214 PRO A CA 1
ATOM 1650 C C . PRO A 1 214 ? 13.396 -3.820 -7.473 1.00 71.88 214 PRO A C 1
ATOM 1652 O O . PRO A 1 214 ? 13.153 -4.979 -7.159 1.00 71.88 214 PRO A O 1
ATOM 1655 N N . SER A 1 215 ? 14.629 -3.315 -7.369 1.00 62.09 215 SER A N 1
ATOM 1656 C CA . SER A 1 215 ? 15.773 -4.045 -6.802 1.00 62.09 215 SER A CA 1
ATOM 1657 C C . SER A 1 215 ? 15.743 -4.142 -5.270 1.00 62.09 215 SER A C 1
ATOM 1659 O O . SER A 1 215 ? 16.477 -4.938 -4.688 1.00 62.09 215 SER A O 1
ATOM 1661 N N . PHE A 1 216 ? 14.882 -3.366 -4.609 1.00 58.94 216 PHE A N 1
ATOM 1662 C CA . PHE A 1 216 ? 14.696 -3.346 -3.164 1.00 58.94 216 PHE A CA 1
ATOM 1663 C C . PHE A 1 216 ? 13.418 -4.111 -2.814 1.00 58.94 216 PHE A C 1
ATOM 1665 O O . PHE A 1 216 ? 12.376 -3.528 -2.534 1.00 58.94 216 PHE A O 1
ATOM 1672 N N . SER A 1 217 ? 13.489 -5.442 -2.817 1.00 51.75 217 SER A N 1
ATOM 1673 C CA . SER A 1 217 ? 12.353 -6.297 -2.440 1.00 51.75 217 SER A CA 1
ATOM 1674 C C . SER A 1 217 ? 12.152 -6.421 -0.921 1.00 51.75 217 SER A C 1
ATOM 1676 O O . SER A 1 217 ? 11.386 -7.277 -0.483 1.00 51.75 217 SER A O 1
ATOM 1678 N N . SER A 1 218 ? 12.870 -5.635 -0.109 1.00 49.88 218 SER A N 1
ATOM 1679 C CA . SER A 1 218 ? 12.748 -5.667 1.351 1.00 49.88 218 SER A CA 1
ATOM 1680 C C . SER A 1 218 ? 11.852 -4.523 1.845 1.00 49.88 218 SER A C 1
ATOM 1682 O O . SER A 1 218 ? 12.195 -3.360 1.611 1.00 49.88 218 SER A O 1
ATOM 1684 N N . PRO A 1 219 ? 10.742 -4.820 2.547 1.00 49.28 219 PRO A N 1
ATOM 1685 C CA . PRO A 1 219 ? 9.806 -3.810 3.050 1.00 49.28 219 PRO A CA 1
ATOM 1686 C C . PRO A 1 219 ? 10.411 -2.885 4.122 1.00 49.28 219 PRO A C 1
ATOM 1688 O O . PRO A 1 219 ? 9.904 -1.787 4.332 1.00 49.28 219 PRO A O 1
ATOM 1691 N N . GLU A 1 220 ? 11.522 -3.277 4.758 1.00 49.19 220 GLU A N 1
ATOM 1692 C CA . GLU A 1 220 ? 12.155 -2.514 5.847 1.00 49.19 220 GLU A CA 1
ATOM 1693 C C . GLU A 1 220 ? 13.232 -1.517 5.385 1.00 49.19 220 GLU A C 1
ATOM 1695 O O . GLU A 1 220 ? 13.740 -0.734 6.187 1.00 49.19 220 GLU A O 1
ATOM 1700 N N . MET A 1 221 ? 13.603 -1.500 4.100 1.00 49.22 221 MET A N 1
ATOM 1701 C CA . MET A 1 221 ? 14.659 -0.603 3.615 1.00 49.22 221 MET A CA 1
ATOM 1702 C C . MET A 1 221 ? 14.084 0.720 3.094 1.00 49.22 221 MET A C 1
ATOM 1704 O O . MET A 1 221 ? 13.930 0.918 1.892 1.00 49.22 221 MET A O 1
ATOM 1708 N N . SER A 1 222 ? 13.813 1.658 4.006 1.00 46.28 222 SER A N 1
ATOM 1709 C CA . SER A 1 222 ? 13.526 3.065 3.688 1.00 46.28 222 SER A CA 1
ATOM 1710 C C . SER A 1 222 ? 14.812 3.904 3.739 1.00 46.28 222 SER A C 1
ATOM 1712 O O . SER A 1 222 ? 15.044 4.672 4.672 1.00 46.28 222 SER A O 1
ATOM 1714 N N . SER A 1 223 ? 15.713 3.737 2.772 1.00 45.88 223 SER A N 1
ATOM 1715 C CA . SER A 1 223 ? 16.827 4.687 2.620 1.00 45.88 223 SER A CA 1
ATOM 1716 C C . SER A 1 223 ? 16.410 5.815 1.676 1.00 45.88 223 SER A C 1
ATOM 1718 O O . SER A 1 223 ? 15.580 5.593 0.814 1.00 45.88 223 SER A O 1
ATOM 1720 N N . THR A 1 224 ? 16.962 7.020 1.784 1.00 47.78 224 THR A N 1
ATOM 1721 C CA . THR A 1 224 ? 16.913 8.031 0.702 1.00 47.78 224 THR A CA 1
ATOM 1722 C C . THR A 1 224 ? 18.166 7.968 -0.178 1.00 47.78 224 THR A C 1
ATOM 1724 O O . THR A 1 224 ? 18.198 8.533 -1.269 1.00 47.78 224 THR A O 1
ATOM 1727 N N . LEU A 1 225 ? 19.184 7.217 0.261 1.00 50.03 225 LEU A N 1
ATOM 1728 C CA . LEU A 1 225 ? 20.458 7.012 -0.432 1.00 50.03 225 LEU A CA 1
ATOM 1729 C C . LEU A 1 225 ? 20.366 5.948 -1.538 1.00 50.03 225 LEU A C 1
ATOM 1731 O O . LEU A 1 225 ? 21.362 5.632 -2.177 1.00 50.03 225 LEU A O 1
ATOM 1735 N N . TRP A 1 226 ? 19.188 5.386 -1.824 1.00 52.12 226 TRP A N 1
ATOM 1736 C CA . TRP A 1 226 ? 19.050 4.424 -2.925 1.00 52.12 226 TRP A CA 1
ATOM 1737 C C . TRP A 1 226 ? 19.350 5.039 -4.294 1.00 52.12 226 TRP A C 1
ATOM 1739 O O . TRP A 1 226 ? 19.770 4.320 -5.194 1.00 52.12 226 TRP A O 1
ATOM 1749 N N . GLN A 1 227 ? 19.201 6.357 -4.454 1.00 51.72 227 GLN A N 1
ATOM 1750 C CA . GLN A 1 227 ? 19.557 7.053 -5.695 1.00 51.72 227 GLN A CA 1
ATOM 1751 C C . GLN A 1 227 ? 21.060 6.988 -5.999 1.00 51.72 227 GLN A C 1
ATOM 1753 O O . GLN A 1 227 ? 21.447 7.097 -7.158 1.00 51.72 227 GLN A O 1
ATOM 1758 N N . THR A 1 228 ? 21.911 6.776 -4.987 1.00 53.19 228 THR A N 1
ATOM 1759 C CA . THR A 1 228 ? 23.369 6.683 -5.161 1.00 53.19 228 THR A CA 1
ATOM 1760 C C . THR A 1 228 ? 23.866 5.245 -5.309 1.00 53.19 228 THR A C 1
ATOM 1762 O O . THR A 1 228 ? 24.990 5.038 -5.760 1.00 53.19 228 THR A O 1
ATOM 1765 N N . MET A 1 229 ? 23.042 4.233 -5.010 1.00 53.94 229 MET A N 1
ATOM 1766 C CA . MET A 1 229 ? 23.422 2.825 -5.191 1.00 53.94 229 MET A CA 1
ATOM 1767 C C . MET A 1 229 ? 23.750 2.440 -6.643 1.00 53.94 229 MET A C 1
ATOM 1769 O O . MET A 1 229 ? 24.735 1.728 -6.838 1.00 53.94 229 MET A O 1
ATOM 1773 N N . PRO A 1 230 ? 23.019 2.913 -7.672 1.00 50.62 230 PRO A N 1
ATOM 1774 C CA . PRO A 1 230 ? 23.416 2.711 -9.063 1.00 50.62 230 PRO A CA 1
ATOM 1775 C C . PRO A 1 230 ? 24.783 3.321 -9.380 1.00 50.62 230 PRO A C 1
ATOM 1777 O O . PRO A 1 230 ? 25.540 2.730 -10.140 1.00 50.62 230 PRO A O 1
ATOM 1780 N N . LEU A 1 231 ? 25.122 4.457 -8.760 1.00 54.66 231 LEU A N 1
ATOM 1781 C CA . LEU A 1 231 ? 26.417 5.118 -8.922 1.00 54.66 231 LEU A CA 1
ATOM 1782 C C . LEU A 1 231 ? 27.542 4.285 -8.297 1.00 54.66 231 LEU A C 1
ATOM 1784 O O . LEU A 1 231 ? 28.561 4.045 -8.932 1.00 54.66 231 LEU A O 1
ATOM 1788 N N . LEU A 1 232 ? 27.327 3.779 -7.078 1.00 51.94 232 LEU A N 1
ATOM 1789 C CA . LEU A 1 232 ? 28.268 2.887 -6.395 1.00 51.94 232 LEU A CA 1
ATOM 1790 C C . LEU A 1 232 ? 28.465 1.580 -7.175 1.00 51.94 232 LEU A C 1
ATOM 1792 O O . LEU A 1 232 ? 29.542 0.993 -7.173 1.00 51.94 232 LEU A O 1
ATOM 1796 N N . LYS A 1 233 ? 27.417 1.132 -7.867 1.00 51.31 233 LYS A N 1
ATOM 1797 C CA . LYS A 1 233 ? 27.451 -0.071 -8.684 1.00 51.31 233 LYS A CA 1
ATOM 1798 C C . LYS A 1 233 ? 28.108 0.142 -10.036 1.00 51.31 233 LYS A C 1
ATOM 1800 O O . LYS A 1 233 ? 28.896 -0.701 -10.427 1.00 51.31 233 LYS A O 1
ATOM 1805 N N . GLN A 1 234 ? 27.840 1.251 -10.721 1.00 52.59 234 GLN A N 1
ATOM 1806 C CA . GLN A 1 234 ? 28.598 1.650 -11.908 1.00 52.59 234 GLN A CA 1
ATOM 1807 C C . GLN A 1 234 ? 30.071 1.837 -11.569 1.00 52.59 234 GLN A C 1
ATOM 1809 O O . GLN A 1 234 ? 30.913 1.350 -12.309 1.00 52.59 234 GLN A O 1
ATOM 1814 N N . PHE A 1 235 ? 30.373 2.454 -10.425 1.00 54.66 235 PHE A N 1
ATOM 1815 C CA . PHE A 1 235 ? 31.730 2.549 -9.907 1.00 54.66 235 PHE A CA 1
ATOM 1816 C C . PHE A 1 235 ? 32.327 1.154 -9.708 1.00 54.66 235 PHE A C 1
ATOM 1818 O O . PHE A 1 235 ? 33.358 0.849 -10.292 1.00 54.66 235 PHE A O 1
ATOM 1825 N N . ASN A 1 236 ? 31.652 0.259 -8.981 1.00 51.81 236 ASN A N 1
ATOM 1826 C CA . ASN A 1 236 ? 32.146 -1.106 -8.807 1.00 51.81 236 ASN A CA 1
ATOM 1827 C C . ASN A 1 236 ? 32.319 -1.822 -10.150 1.00 51.81 236 ASN A C 1
ATOM 1829 O O . ASN A 1 236 ? 33.387 -2.357 -10.381 1.00 51.81 236 ASN A O 1
ATOM 1833 N N . MET A 1 237 ? 31.358 -1.759 -11.074 1.00 51.94 237 MET A N 1
ATOM 1834 C CA . MET A 1 237 ? 31.488 -2.366 -12.401 1.00 51.94 237 MET A CA 1
ATOM 1835 C C . MET A 1 237 ? 32.652 -1.760 -13.187 1.00 51.94 237 MET A C 1
ATOM 1837 O O . MET A 1 237 ? 33.426 -2.507 -13.758 1.00 51.94 237 MET A O 1
ATOM 1841 N N . GLN A 1 238 ? 32.886 -0.451 -13.141 1.00 56.78 238 GLN A N 1
ATOM 1842 C CA . GLN A 1 238 ? 34.049 0.162 -13.789 1.00 56.78 238 GLN A CA 1
ATOM 1843 C C . GLN A 1 238 ? 35.388 -0.397 -13.269 1.00 56.78 238 GLN A C 1
ATOM 1845 O O . GLN A 1 238 ? 36.368 -0.408 -14.010 1.00 56.78 238 GLN A O 1
ATOM 1850 N N . TYR A 1 239 ? 35.431 -0.887 -12.025 1.00 51.59 239 TYR A N 1
ATOM 1851 C CA . TYR A 1 239 ? 36.636 -1.451 -11.408 1.00 51.59 239 TYR A CA 1
ATOM 1852 C C . TYR A 1 239 ? 36.624 -2.983 -11.251 1.00 51.59 239 TYR A C 1
ATOM 1854 O O . TYR A 1 239 ? 37.659 -3.557 -10.917 1.00 51.59 239 TYR A O 1
ATOM 1862 N N . THR A 1 240 ? 35.493 -3.657 -11.490 1.00 48.31 240 THR A N 1
ATOM 1863 C CA . THR A 1 240 ? 35.331 -5.115 -11.337 1.00 48.31 240 THR A CA 1
ATOM 1864 C C . THR A 1 240 ? 34.769 -5.823 -12.572 1.00 48.31 240 THR A C 1
ATOM 1866 O O . THR A 1 240 ? 34.713 -7.049 -12.558 1.00 48.31 240 THR A O 1
ATOM 1869 N N . HIS A 1 241 ? 34.324 -5.115 -13.620 1.00 47.72 241 HIS A N 1
ATOM 1870 C CA . HIS A 1 241 ? 33.960 -5.746 -14.894 1.00 47.72 241 HIS A CA 1
ATOM 1871 C C . HIS A 1 241 ? 35.216 -6.073 -15.696 1.00 47.72 241 HIS A C 1
ATOM 1873 O O . HIS A 1 241 ? 36.029 -5.201 -15.999 1.00 47.72 241 HIS A O 1
ATOM 1879 N N . ASP A 1 242 ? 35.314 -7.334 -16.103 1.00 42.88 242 ASP A N 1
ATOM 1880 C CA . ASP A 1 242 ? 36.208 -7.771 -17.163 1.00 42.88 242 ASP A CA 1
ATOM 1881 C C . ASP A 1 242 ? 35.564 -7.382 -18.507 1.00 42.88 242 ASP A C 1
ATOM 1883 O O . ASP A 1 242 ? 34.449 -7.815 -18.817 1.00 42.88 242 ASP A O 1
ATOM 1887 N N . LEU A 1 243 ? 36.234 -6.536 -19.297 1.00 48.97 243 LEU A N 1
ATOM 1888 C CA . LEU A 1 243 ? 35.763 -6.025 -20.600 1.00 48.97 243 LEU A CA 1
ATOM 1889 C C . LEU A 1 243 ? 35.368 -7.145 -21.586 1.00 48.97 243 LEU A C 1
ATOM 1891 O O . LEU A 1 243 ? 34.670 -6.903 -22.567 1.00 48.97 243 LEU A O 1
ATOM 1895 N N . VAL A 1 244 ? 35.799 -8.379 -21.321 1.00 43.56 244 VAL A N 1
ATOM 1896 C CA . VAL A 1 244 ? 35.536 -9.568 -22.137 1.00 43.56 244 VAL A CA 1
ATOM 1897 C C . VAL A 1 244 ? 34.053 -9.975 -22.133 1.00 43.56 244 VAL A C 1
ATOM 1899 O O . VAL A 1 244 ? 33.552 -10.416 -23.164 1.00 43.56 244 VAL A O 1
ATOM 1902 N N . TYR A 1 245 ? 33.310 -9.759 -21.039 1.00 43.34 245 TYR A N 1
ATOM 1903 C CA . TYR A 1 245 ? 31.913 -10.221 -20.935 1.00 43.34 245 TYR A CA 1
ATOM 1904 C C . TYR A 1 245 ? 30.929 -9.407 -21.803 1.00 43.34 245 TYR A C 1
ATOM 1906 O O . TYR A 1 245 ? 29.887 -9.917 -22.207 1.00 43.34 245 TYR A O 1
ATOM 1914 N N . GLU A 1 246 ? 31.256 -8.152 -22.139 1.00 49.72 246 GLU A N 1
ATOM 1915 C CA . GLU A 1 246 ? 30.439 -7.319 -23.042 1.00 49.72 246 GLU A CA 1
ATOM 1916 C C . GLU A 1 246 ? 30.723 -7.581 -24.531 1.00 49.72 246 GLU A C 1
ATOM 1918 O O . GLU A 1 246 ? 29.891 -7.264 -25.381 1.00 49.72 246 GLU A O 1
ATOM 1923 N N . LEU A 1 247 ? 31.864 -8.194 -24.863 1.00 43.81 247 LEU A N 1
ATOM 1924 C CA . LEU A 1 247 ? 32.253 -8.497 -26.246 1.00 43.81 247 LEU A CA 1
ATOM 1925 C C . LEU A 1 247 ? 31.715 -9.842 -26.756 1.00 43.81 247 LEU A C 1
ATOM 1927 O O . LEU A 1 247 ? 31.639 -10.038 -27.968 1.00 43.81 247 LEU A O 1
ATOM 1931 N N . GLU A 1 248 ? 31.331 -10.766 -25.871 1.00 38.84 248 GLU A N 1
ATOM 1932 C CA . GLU A 1 248 ? 31.065 -12.156 -26.267 1.00 38.84 248 GLU A CA 1
ATOM 1933 C C . GLU A 1 248 ? 29.603 -12.448 -26.666 1.00 38.84 248 GLU A C 1
ATOM 1935 O O . GLU A 1 248 ? 29.339 -13.454 -27.324 1.00 38.84 248 GLU A O 1
ATOM 1940 N N . THR A 1 249 ? 28.632 -11.576 -26.354 1.00 40.72 249 THR A N 1
ATOM 1941 C CA . THR A 1 249 ? 27.201 -11.877 -26.598 1.00 40.72 249 THR A CA 1
ATOM 1942 C C . THR A 1 249 ? 26.354 -10.700 -27.087 1.00 40.72 249 THR A C 1
ATOM 1944 O O . THR A 1 249 ? 25.255 -10.482 -26.573 1.00 40.72 249 THR A O 1
ATOM 1947 N N . VAL A 1 250 ? 26.796 -9.948 -28.100 1.00 43.22 250 VAL A N 1
ATOM 1948 C CA . VAL A 1 250 ? 25.925 -8.947 -28.752 1.00 43.22 250 VAL A CA 1
ATOM 1949 C C . VAL A 1 250 ? 25.518 -9.411 -30.158 1.00 43.22 250 VAL A C 1
ATOM 1951 O O . VAL A 1 250 ? 26.234 -9.158 -31.127 1.00 43.22 250 VAL A O 1
ATOM 1954 N N . PRO A 1 251 ? 24.356 -10.075 -30.324 1.00 41.91 251 PRO A N 1
ATOM 1955 C CA . PRO A 1 251 ? 23.715 -10.201 -31.626 1.00 41.91 251 PRO A CA 1
ATOM 1956 C C . PRO A 1 251 ? 23.366 -8.802 -32.146 1.00 41.91 251 PRO A C 1
ATOM 1958 O O . PRO A 1 251 ? 22.822 -7.975 -31.414 1.00 41.91 251 PRO A O 1
ATOM 1961 N N . THR A 1 252 ? 23.621 -8.550 -33.427 1.00 44.56 252 THR A N 1
ATOM 1962 C CA . THR A 1 252 ? 23.589 -7.244 -34.119 1.00 44.56 252 THR A CA 1
ATOM 1963 C C . THR A 1 252 ? 22.249 -6.485 -34.126 1.00 44.56 252 THR A C 1
ATOM 1965 O O . THR A 1 252 ? 22.142 -5.457 -34.786 1.00 44.56 252 THR A O 1
ATOM 1968 N N . ASN A 1 253 ? 21.223 -6.954 -33.411 1.00 39.69 253 ASN A N 1
ATOM 1969 C CA . ASN A 1 253 ? 19.860 -6.413 -33.462 1.00 39.69 253 ASN A CA 1
ATOM 1970 C C . ASN A 1 253 ? 19.409 -5.703 -32.171 1.00 39.69 253 ASN A C 1
ATOM 1972 O O . ASN A 1 253 ? 18.243 -5.323 -32.066 1.00 39.69 253 ASN A O 1
ATOM 1976 N N . TYR A 1 254 ? 20.290 -5.516 -31.184 1.00 41.41 254 TYR A N 1
ATOM 1977 C CA . TYR A 1 254 ? 19.921 -4.879 -29.917 1.00 41.41 254 TYR A CA 1
ATOM 1978 C C . TYR A 1 254 ? 20.085 -3.356 -29.957 1.00 41.41 254 TYR A C 1
ATOM 1980 O O . TYR A 1 254 ? 21.181 -2.815 -30.082 1.00 41.41 254 TYR A O 1
ATOM 1988 N N . VAL A 1 255 ? 18.955 -2.659 -29.821 1.00 40.94 255 VAL A N 1
ATOM 1989 C CA . VAL A 1 255 ? 18.873 -1.210 -29.611 1.00 40.94 255 VAL A CA 1
ATOM 1990 C C . VAL A 1 255 ? 19.592 -0.882 -28.294 1.00 40.94 255 VAL A C 1
ATOM 1992 O O . VAL A 1 255 ? 19.236 -1.427 -27.250 1.00 40.94 255 VAL A O 1
ATOM 1995 N N . GLY A 1 256 ? 20.628 -0.040 -28.359 1.00 39.97 256 GLY A N 1
ATOM 1996 C CA . GLY A 1 256 ? 21.653 0.183 -27.325 1.00 39.97 256 GLY A CA 1
ATOM 1997 C C . GLY A 1 256 ? 21.219 0.845 -26.008 1.00 39.97 256 GLY A C 1
ATOM 1998 O O . GLY A 1 256 ? 21.882 1.767 -25.545 1.00 39.97 256 GLY A O 1
ATOM 1999 N N . SER A 1 257 ? 20.130 0.396 -25.383 1.00 42.84 257 SER A N 1
ATOM 2000 C CA . SER A 1 257 ? 19.596 0.973 -24.139 1.00 42.84 257 SER A CA 1
ATOM 2001 C C . SER A 1 257 ? 19.184 -0.050 -23.067 1.00 42.84 257 SER A C 1
ATOM 2003 O O . SER A 1 257 ? 18.555 0.324 -22.081 1.00 42.84 257 SER A O 1
ATOM 2005 N N . GLN A 1 258 ? 19.522 -1.339 -23.206 1.00 41.97 258 GLN A N 1
ATOM 2006 C CA . GLN A 1 258 ? 18.821 -2.389 -22.446 1.00 41.97 258 GLN A CA 1
ATOM 2007 C C . GLN A 1 258 ? 19.491 -2.927 -21.169 1.00 41.97 258 GLN A C 1
ATOM 2009 O O . GLN A 1 258 ? 18.815 -3.603 -20.397 1.00 41.97 258 GLN A O 1
ATOM 2014 N N . TYR A 1 259 ? 20.753 -2.618 -20.863 1.00 40.34 259 TYR A N 1
ATOM 2015 C CA . TYR A 1 259 ? 21.452 -3.350 -19.790 1.00 40.34 259 TYR A CA 1
ATOM 2016 C C . TYR A 1 259 ? 21.216 -2.840 -18.359 1.00 40.34 259 TYR A C 1
ATOM 2018 O O . TYR A 1 259 ? 21.409 -3.592 -17.408 1.00 40.34 259 TYR A O 1
ATOM 2026 N N . TYR A 1 260 ? 20.721 -1.614 -18.167 1.00 44.50 260 TYR A N 1
ATOM 2027 C CA . TYR A 1 260 ? 20.537 -1.059 -16.814 1.00 44.50 260 TYR A CA 1
ATOM 2028 C C . TYR A 1 260 ? 19.121 -1.200 -16.253 1.00 44.50 260 TYR A C 1
ATOM 2030 O O . TYR A 1 260 ? 18.891 -0.891 -15.084 1.00 44.50 260 TYR A O 1
ATOM 2038 N N . LEU A 1 261 ? 18.173 -1.691 -17.058 1.00 46.31 261 LEU A N 1
ATOM 2039 C CA . LEU A 1 261 ? 16.776 -1.804 -16.646 1.00 46.31 261 LEU A CA 1
ATOM 2040 C C . LEU A 1 261 ? 16.628 -2.749 -15.450 1.00 46.31 261 LEU A C 1
ATOM 2042 O O . LEU A 1 261 ? 15.801 -2.517 -14.587 1.00 46.31 261 LEU A O 1
ATOM 2046 N N . CYS A 1 262 ? 17.454 -3.776 -15.310 1.00 48.62 262 CYS A N 1
ATOM 2047 C CA . CYS A 1 262 ? 17.131 -4.866 -14.391 1.00 48.62 262 CYS A CA 1
ATOM 2048 C C . CYS A 1 262 ? 17.792 -4.796 -13.019 1.00 48.62 262 CYS A C 1
ATOM 2050 O O . CYS A 1 262 ? 17.654 -5.746 -12.251 1.00 48.62 262 CYS A O 1
ATOM 2052 N N . GLY A 1 263 ? 18.464 -3.684 -12.691 1.00 43.06 263 GLY A N 1
ATOM 2053 C CA . GLY A 1 263 ? 19.175 -3.559 -11.418 1.00 43.06 263 GLY A CA 1
ATOM 2054 C C . GLY A 1 263 ? 20.091 -4.760 -11.174 1.00 43.06 263 GLY A C 1
ATOM 2055 O O . GLY A 1 263 ? 20.082 -5.314 -10.077 1.00 43.06 263 GLY A O 1
ATOM 2056 N N . GLY A 1 264 ? 20.799 -5.194 -12.225 1.00 34.22 264 GLY A N 1
ATOM 2057 C CA . GLY A 1 264 ? 21.848 -6.210 -12.141 1.00 34.22 264 GLY A CA 1
ATOM 2058 C C . GLY A 1 264 ? 22.925 -5.742 -11.208 1.00 34.22 264 GLY A C 1
ATOM 2059 O O . GLY A 1 264 ? 23.152 -4.509 -11.178 1.00 34.22 264 GLY A O 1
#

pLDDT: mean 70.94, std 22.14, range [34.19, 97.94]

Secondary structure (DSSP, 8-state):
-----------HHHHHHHHHHHHHHHHHHHHHHHHHHHHHHHHHHHHHHHHHHHHHHHHHHHHHHTT----TT-SEEEE-HHHHHHTTS--S-----TTB-TTSGGGGEEEEEEEE--S---S------S--TT--TTS-----S---PPP---SS---PPEEEEEEEEEBS---HHHHHHHHHHHT-SEEESSTT---SS----SEEEEEE-TT---TT---SGGGGHHHHHHHHHHHH--THHHHS---TT--TT-TTTT--

Foldseek 3Di:
DDDPDPPPDDDPVNVVVVVVVVVVVVVVVVVVVVVVLVLVLLVVVLVLLLLLLLLVLVVLLVCLVVVNDPPPPDQKDWDAPVNSVVVPSHPDDDLDGLFFCCVDPNRQKTKMKGWDQDPQDQLPPPDDPDPDPPDPVVPPPPDPDDDDDDDPPDPDRQRQIFIKIKMKTFTPDFPQVVVLVSLVSSVFQAADQDSHDRDNPNDRHRIRMHIGGSVCSDSPDPDPCPVCVVVVVSVCCVVPPDPVVVVPDDDPPDDRHRDNSNVD

Radius of gyration: 30.08 Å; chains: 1; bounding box: 82×51×106 Å